Protein AF-W5YLV1-F1 (afdb_monomer)

Radius of gyration: 25.64 Å; Cα contacts (8 Å, |Δi|>4): 251; chains: 1; bounding box: 61×36×65 Å

Secondary structure (DSSP, 8-state):
-HHHHHHHHHHHHSBPTT-SSBTTSS-S-BGGGTB---HHHHHHHHHHHHHHHHHHHHHHHHHHHH---PPPPPPPSS-TTTTSPPPHHHHTTHHHHHHHHHHHHHHHHHHHHHHHHHHHTT-BTTB-GGGTS-HHHHHHHHHHHHHHHHHHHHHHHHHHHHHHHTTS-PPTTHHHHHHHHHHHHHHHHHHHHHHHHHHHTT-S-HHHHHHHSB-SSTT--B-HHHHHHHHHHHHHHHHHHHHHHHHHHTSSS-HHHHHHHH--

Sequence (264 aa):
MTEFFFWTAWAAATERPDSDVTYTNNWPHEPLIDNKPSAENVVWSLISVVLLIAGVGGLIWAWAFLRKEDEEPEAPLKDPLGAVGLTPSQKALGKYLLLVVGLFTVQVMLGGATAHYTVEGQSFYGINTSEWFPYSLLRTWHIQAAMFWIATGFLAAGLFLAPIINGGKDPKFQKLGVDVLFWALVAVVAGSFIGNFLAIAQIMPANLSFMLGHQGYEYVDLGRLWQIGKFLGIVFWLVLMLRGIVPALRQPGDKNLLALLTAR

Solvent-accessible surface area (backbone atoms only — not comparable to full-atom values): 14551 Å² total; per-residue (Å²): 107,69,67,58,54,50,50,56,51,48,41,30,70,36,61,36,90,99,44,99,42,18,69,55,61,21,36,67,83,36,77,93,77,66,24,50,84,48,72,66,56,55,52,51,54,54,50,51,53,54,48,48,54,52,48,54,52,49,49,52,49,46,52,71,71,69,56,78,86,70,81,81,78,82,80,71,95,60,66,73,69,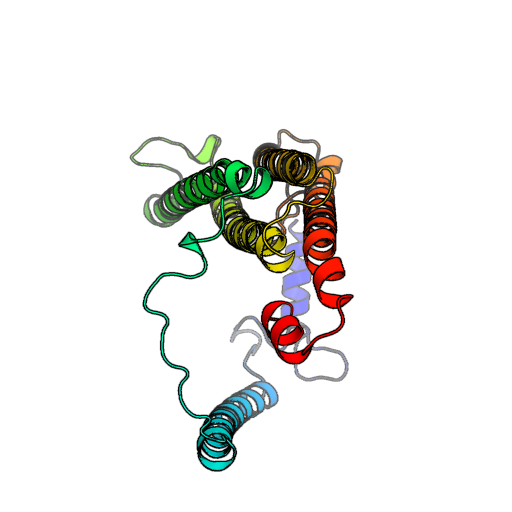79,72,52,71,82,41,73,44,48,63,61,41,58,62,52,54,51,50,26,54,50,33,46,52,52,20,52,52,29,45,54,55,38,54,42,33,77,74,60,51,58,35,59,96,85,39,75,49,35,86,85,55,31,64,69,55,32,45,50,50,20,56,50,28,49,56,50,22,55,51,49,48,55,52,48,53,50,57,51,45,20,28,53,59,34,76,55,41,74,50,89,65,42,41,59,50,58,52,52,49,50,54,52,50,51,49,35,53,53,46,26,52,53,16,33,49,35,34,74,71,64,73,45,59,75,88,47,18,50,42,50,6,40,54,84,41,87,100,54,37,45,4,52,54,37,49,51,52,50,50,53,46,52,55,50,49,50,51,56,38,46,61,18,40,50,65,47,71,69,52,92,71,79,56,66,64,57,48,58,69,69,74,107

Organism: NCBI:txid1420916

Structure (mmCIF, N/CA/C/O backbone):
data_AF-W5YLV1-F1
#
_entry.id   AF-W5YLV1-F1
#
loop_
_atom_site.group_PDB
_atom_site.id
_atom_site.type_symbol
_atom_site.label_atom_id
_atom_site.label_alt_id
_atom_site.label_comp_id
_atom_site.label_asym_id
_atom_site.label_entity_id
_atom_site.label_seq_id
_atom_site.pdbx_PDB_ins_code
_atom_site.Cartn_x
_atom_site.Cartn_y
_atom_site.Cartn_z
_atom_site.occupancy
_atom_site.B_iso_or_equiv
_atom_site.auth_seq_id
_atom_site.auth_comp_id
_atom_site.auth_asym_id
_atom_site.auth_atom_id
_atom_site.pdbx_PDB_model_num
ATOM 1 N N . MET A 1 1 ? 10.583 9.699 -23.420 1.00 90.88 1 MET A N 1
ATOM 2 C CA . MET A 1 1 ? 10.806 8.407 -22.722 1.00 90.88 1 MET A CA 1
ATOM 3 C C . MET A 1 1 ? 12.261 7.963 -22.820 1.00 90.88 1 MET A C 1
ATOM 5 O O . MET A 1 1 ? 12.877 7.778 -21.784 1.00 90.88 1 MET A O 1
ATOM 9 N N . THR A 1 2 ? 12.835 7.836 -24.020 1.00 97.12 2 THR A N 1
ATOM 10 C CA . THR A 1 2 ? 14.247 7.441 -24.214 1.00 97.12 2 THR A CA 1
ATOM 11 C C . THR A 1 2 ? 15.243 8.372 -23.515 1.00 97.12 2 THR A C 1
ATOM 13 O O . THR A 1 2 ? 16.172 7.891 -22.882 1.00 97.12 2 THR A O 1
ATOM 16 N N . GLU A 1 3 ? 15.006 9.685 -23.541 1.00 98.12 3 GLU A N 1
ATOM 17 C CA . GLU A 1 3 ? 15.818 10.678 -22.815 1.00 98.12 3 GLU A CA 1
ATOM 18 C C . GLU A 1 3 ? 15.821 10.452 -21.298 1.00 98.12 3 GLU A C 1
ATOM 20 O O . GLU A 1 3 ? 16.852 10.582 -20.646 1.00 98.12 3 GLU A O 1
ATOM 25 N N . PHE A 1 4 ? 14.676 10.060 -20.733 1.00 97.44 4 PHE A N 1
ATOM 26 C CA . PHE A 1 4 ? 14.571 9.750 -19.310 1.00 97.44 4 PHE A CA 1
ATOM 27 C C . PHE A 1 4 ? 15.362 8.484 -18.961 1.00 97.44 4 PHE A C 1
ATOM 29 O O . PHE A 1 4 ? 16.113 8.488 -17.991 1.00 97.44 4 PHE A O 1
ATOM 36 N N . PHE A 1 5 ? 15.268 7.429 -19.780 1.00 97.88 5 PHE A N 1
ATOM 37 C CA . PHE A 1 5 ? 16.082 6.224 -19.588 1.00 97.88 5 PHE A CA 1
ATOM 38 C C . PHE A 1 5 ? 17.578 6.513 -19.705 1.00 97.88 5 PHE A C 1
ATOM 40 O O . PHE A 1 5 ? 18.354 6.057 -18.864 1.00 97.88 5 PHE A O 1
ATOM 47 N N . PHE A 1 6 ? 17.977 7.325 -20.685 1.00 98.38 6 PHE A N 1
ATOM 48 C CA . PHE A 1 6 ? 19.354 7.789 -20.806 1.00 98.38 6 PHE A CA 1
ATOM 49 C C . PHE A 1 6 ? 19.815 8.510 -19.535 1.00 98.38 6 PHE A C 1
ATOM 51 O O . PHE A 1 6 ? 20.861 8.169 -18.992 1.00 98.38 6 PHE A O 1
ATOM 58 N N . TRP A 1 7 ? 19.016 9.442 -19.011 1.00 98.50 7 TRP A N 1
ATOM 59 C CA . TRP A 1 7 ? 19.341 10.150 -17.773 1.00 98.50 7 TRP A CA 1
ATOM 60 C C . TRP A 1 7 ? 19.489 9.201 -16.572 1.00 98.50 7 TRP A C 1
ATOM 62 O O . TRP A 1 7 ? 20.449 9.332 -15.812 1.00 98.50 7 TRP A O 1
ATOM 72 N N . THR A 1 8 ? 18.604 8.205 -16.422 1.00 98.25 8 THR A N 1
ATOM 73 C CA . THR A 1 8 ? 18.735 7.212 -15.338 1.00 98.25 8 THR A CA 1
ATOM 74 C C . THR A 1 8 ? 20.003 6.365 -15.468 1.00 98.25 8 THR A C 1
ATOM 76 O O . THR A 1 8 ? 20.659 6.098 -14.464 1.00 98.25 8 THR A O 1
ATOM 79 N N . ALA A 1 9 ? 20.382 5.983 -16.692 1.00 98.00 9 ALA A N 1
ATOM 80 C CA . ALA A 1 9 ? 21.601 5.221 -16.952 1.00 98.00 9 ALA A CA 1
ATOM 81 C C . ALA A 1 9 ? 22.862 6.072 -16.736 1.00 98.00 9 ALA A C 1
ATOM 83 O O . ALA A 1 9 ? 23.824 5.602 -16.137 1.00 98.00 9 ALA A O 1
ATOM 84 N N . TRP A 1 10 ? 22.835 7.341 -17.152 1.00 98.31 10 TRP A N 1
ATOM 85 C CA . TRP A 1 10 ? 23.902 8.305 -16.886 1.00 98.31 10 TRP A CA 1
ATOM 86 C C . TRP A 1 10 ? 24.141 8.469 -15.382 1.00 98.31 10 TRP A C 1
ATOM 88 O O . TRP A 1 10 ? 25.279 8.356 -14.929 1.00 98.31 10 TRP A O 1
ATOM 98 N N . ALA A 1 11 ? 23.076 8.662 -14.596 1.00 98.12 11 ALA A N 1
ATOM 99 C CA . ALA A 1 11 ? 23.187 8.784 -13.144 1.00 98.12 11 ALA A CA 1
ATOM 100 C C . ALA A 1 11 ? 23.755 7.501 -12.507 1.00 98.12 11 ALA A C 1
ATOM 102 O O . ALA A 1 11 ? 24.555 7.569 -11.577 1.00 98.12 11 ALA A O 1
ATOM 103 N N . ALA A 1 12 ? 23.385 6.332 -13.033 1.00 98.12 12 ALA A N 1
ATOM 104 C CA . ALA A 1 12 ? 23.858 5.041 -12.543 1.00 98.12 12 ALA A CA 1
ATOM 105 C C . ALA A 1 12 ? 25.343 4.745 -12.843 1.00 98.12 12 ALA A C 1
ATOM 107 O O . ALA A 1 12 ? 25.948 3.918 -12.157 1.00 98.12 12 ALA A O 1
ATOM 108 N N . ALA A 1 13 ? 25.922 5.416 -13.844 1.00 97.81 13 ALA A N 1
ATOM 109 C CA . ALA A 1 13 ? 27.272 5.158 -14.354 1.00 97.81 13 ALA A CA 1
ATOM 110 C C . ALA A 1 13 ? 28.267 6.316 -14.143 1.00 97.81 13 ALA A C 1
ATOM 112 O O . ALA A 1 13 ? 29.443 6.167 -14.456 1.00 97.81 13 ALA A O 1
ATOM 113 N N . THR A 1 14 ? 27.817 7.469 -13.641 1.00 97.94 14 THR A N 1
ATOM 114 C CA . THR A 1 14 ? 28.673 8.648 -13.428 1.00 97.94 14 THR A CA 1
ATOM 115 C C . THR A 1 14 ? 29.005 8.795 -11.950 1.00 97.94 14 THR A C 1
ATOM 117 O O . THR A 1 14 ? 28.096 8.846 -11.116 1.00 97.94 14 THR A O 1
ATOM 120 N N . GLU A 1 15 ? 30.297 8.877 -11.636 1.00 97.75 15 GLU A N 1
ATOM 121 C CA . GLU A 1 15 ? 30.819 9.200 -10.305 1.00 97.75 15 GLU A CA 1
ATOM 122 C C . GLU A 1 15 ? 30.283 10.543 -9.798 1.00 97.75 15 GLU A C 1
ATOM 124 O O . GLU A 1 15 ? 30.060 11.488 -10.564 1.00 97.75 15 GLU A O 1
ATOM 129 N N . ARG A 1 16 ? 30.044 10.633 -8.487 1.00 97.69 16 ARG A N 1
ATOM 130 C CA . ARG A 1 16 ? 29.692 11.913 -7.865 1.00 97.69 16 ARG A CA 1
ATOM 131 C C . ARG A 1 16 ? 30.927 12.823 -7.845 1.00 97.69 16 ARG A C 1
ATOM 133 O O . ARG A 1 16 ? 32.049 12.328 -7.774 1.00 97.69 16 ARG A O 1
ATOM 140 N N . PRO A 1 17 ? 30.742 14.153 -7.820 1.00 97.38 17 PRO A N 1
ATOM 141 C CA . PRO A 1 17 ? 31.841 15.063 -7.528 1.00 97.38 17 PRO A CA 1
ATOM 142 C C . PRO A 1 17 ? 32.531 14.661 -6.218 1.00 97.38 17 PRO A C 1
ATOM 144 O O . PRO A 1 17 ? 31.850 14.395 -5.226 1.00 97.38 17 PRO A O 1
ATOM 147 N N . ASP A 1 18 ? 33.862 14.606 -6.242 1.00 95.19 18 ASP A N 1
ATOM 148 C CA . ASP A 1 18 ? 34.718 14.292 -5.091 1.00 95.19 18 ASP A CA 1
ATOM 149 C C . ASP A 1 18 ? 34.475 12.903 -4.454 1.00 95.19 18 ASP A C 1
ATOM 151 O O . ASP A 1 18 ? 34.683 12.718 -3.252 1.00 95.19 18 ASP A O 1
ATOM 155 N N . SER A 1 19 ? 34.021 11.913 -5.232 1.00 94.00 19 SER A N 1
ATOM 156 C CA . SER A 1 19 ? 33.760 10.556 -4.739 1.00 94.00 19 SER A CA 1
ATOM 157 C C . SER A 1 19 ? 34.021 9.484 -5.795 1.00 94.00 19 SER A C 1
ATOM 159 O O . SER A 1 19 ? 33.638 9.649 -6.945 1.00 94.00 19 SER A O 1
ATOM 161 N N . ASP A 1 20 ? 34.544 8.335 -5.370 1.00 92.81 20 ASP A N 1
ATOM 162 C CA . ASP A 1 20 ? 34.805 7.175 -6.239 1.00 92.81 20 ASP A CA 1
ATOM 163 C C . ASP A 1 20 ? 33.576 6.243 -6.388 1.00 92.81 20 ASP A C 1
ATOM 165 O O . ASP A 1 20 ? 33.706 5.050 -6.673 1.00 92.81 20 ASP A O 1
ATOM 169 N N . VAL A 1 21 ? 32.362 6.742 -6.109 1.00 96.44 21 VAL A N 1
ATOM 170 C CA . VAL A 1 21 ? 31.106 5.999 -6.314 1.00 96.44 21 VAL A CA 1
ATOM 171 C C . VAL A 1 21 ? 30.110 6.791 -7.150 1.00 96.44 21 VAL A C 1
ATOM 173 O O . VAL A 1 21 ? 30.024 8.021 -7.061 1.00 96.44 21 VAL A O 1
ATOM 176 N N . THR A 1 22 ? 29.299 6.082 -7.936 1.00 97.81 22 THR A N 1
ATOM 177 C CA . THR A 1 22 ? 28.274 6.701 -8.788 1.00 97.81 22 THR A CA 1
ATOM 178 C C . THR A 1 22 ? 27.128 7.317 -7.987 1.00 97.81 22 THR A C 1
ATOM 180 O O . THR A 1 22 ? 26.965 7.067 -6.783 1.00 97.81 22 THR A O 1
ATOM 183 N N . TYR A 1 23 ? 26.271 8.118 -8.636 1.00 97.81 23 TYR A N 1
ATOM 184 C CA . TYR A 1 23 ? 25.115 8.727 -7.962 1.00 97.81 23 TYR A CA 1
ATOM 185 C C . TYR A 1 23 ? 24.212 7.696 -7.273 1.00 97.81 23 TYR A C 1
ATOM 187 O O . TYR A 1 23 ? 23.623 8.001 -6.233 1.00 97.81 23 TYR A O 1
ATOM 195 N N . THR A 1 24 ? 24.173 6.465 -7.777 1.00 97.44 24 THR A N 1
ATOM 196 C CA . THR A 1 24 ? 23.382 5.346 -7.249 1.00 97.44 24 THR A CA 1
ATOM 197 C C . THR A 1 24 ? 24.186 4.383 -6.365 1.00 97.44 24 THR A C 1
ATOM 199 O O . THR A 1 24 ? 23.684 3.311 -6.035 1.00 97.44 24 THR A O 1
ATOM 202 N N . ASN A 1 25 ? 25.398 4.754 -5.933 1.00 97.12 25 ASN A N 1
ATOM 203 C CA . ASN A 1 25 ? 26.324 3.896 -5.179 1.00 97.12 25 ASN A CA 1
ATOM 204 C C . ASN A 1 25 ? 26.708 2.615 -5.949 1.00 97.12 25 ASN A C 1
ATOM 206 O O . ASN A 1 25 ? 26.606 1.510 -5.414 1.00 97.12 25 ASN A O 1
ATOM 210 N N . ASN A 1 26 ? 27.137 2.775 -7.204 1.00 97.19 26 ASN A N 1
ATOM 211 C CA . ASN A 1 26 ? 27.609 1.710 -8.103 1.00 97.19 26 ASN A CA 1
ATOM 212 C C . ASN A 1 26 ? 26.545 0.658 -8.458 1.00 97.19 26 ASN A C 1
ATOM 214 O O . ASN A 1 26 ? 26.861 -0.491 -8.765 1.00 97.19 26 ASN A O 1
ATOM 218 N N . TRP A 1 27 ? 25.267 1.040 -8.413 1.00 97.31 27 TRP A N 1
ATOM 219 C CA . TRP A 1 27 ? 24.164 0.223 -8.915 1.00 97.31 27 TRP A CA 1
ATOM 220 C C . TRP A 1 27 ? 23.766 0.670 -10.331 1.00 97.31 27 TRP A C 1
ATOM 222 O O . TRP A 1 27 ? 23.643 1.878 -10.545 1.00 97.31 27 TRP A O 1
ATOM 232 N N . PRO A 1 28 ? 23.459 -0.239 -11.277 1.00 97.62 28 PRO A N 1
ATOM 233 C CA . PRO A 1 28 ? 23.399 -1.699 -11.152 1.00 97.62 28 PRO A CA 1
ATOM 234 C C . PRO A 1 28 ? 24.775 -2.356 -11.289 1.00 97.62 28 PRO A C 1
ATOM 236 O O . PRO A 1 28 ? 25.707 -1.729 -11.778 1.00 97.62 28 PRO A O 1
ATOM 239 N N . HIS A 1 29 ? 24.879 -3.631 -10.896 1.00 97.44 29 HIS A N 1
ATOM 240 C CA . HIS A 1 29 ? 26.090 -4.431 -11.100 1.00 97.44 29 HIS A CA 1
ATOM 241 C C . HIS A 1 29 ? 26.417 -4.536 -12.594 1.00 97.44 29 HIS A C 1
ATOM 243 O O . HIS A 1 29 ? 25.681 -5.182 -13.343 1.00 97.44 29 HIS A O 1
ATOM 249 N N . GLU A 1 30 ? 27.530 -3.929 -13.000 1.00 97.62 30 GLU A N 1
ATOM 250 C CA . GLU A 1 30 ? 27.980 -3.885 -14.391 1.00 97.62 30 GLU A CA 1
ATOM 251 C C . GLU A 1 30 ? 29.519 -3.898 -14.452 1.00 97.62 30 GLU A C 1
ATOM 253 O 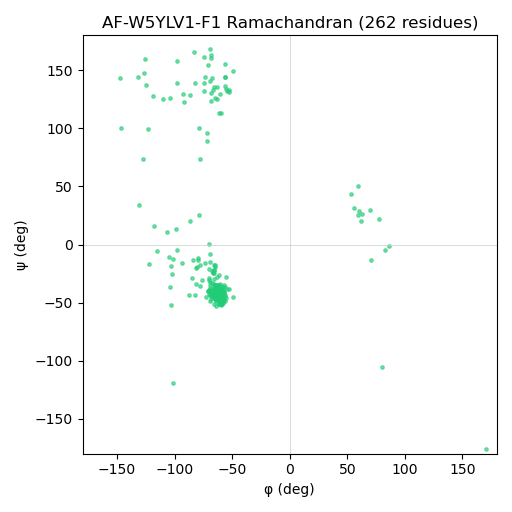O . GLU A 1 30 ? 30.159 -2.861 -14.243 1.00 97.62 30 GLU A O 1
ATOM 258 N N . PRO A 1 31 ? 30.137 -5.061 -14.731 1.00 96.94 31 PRO A N 1
ATOM 259 C CA . PRO A 1 31 ? 31.591 -5.196 -14.780 1.00 96.94 31 PRO A CA 1
ATOM 260 C C . PRO A 1 31 ? 32.279 -4.329 -15.841 1.00 96.94 31 PRO A C 1
ATOM 262 O O . PRO A 1 31 ? 33.445 -3.985 -15.660 1.00 96.94 31 PRO A O 1
ATOM 265 N N . LEU A 1 32 ? 31.596 -3.962 -16.934 1.00 97.94 32 LEU A N 1
ATOM 266 C CA . LEU A 1 32 ? 32.203 -3.176 -18.021 1.00 97.94 32 LEU A CA 1
ATOM 267 C C . LEU A 1 32 ? 32.599 -1.751 -17.607 1.00 97.94 32 LEU A C 1
ATOM 269 O O . LEU A 1 32 ? 33.483 -1.165 -18.229 1.00 97.94 32 LEU A O 1
ATOM 273 N N . ILE A 1 33 ? 31.956 -1.211 -16.572 1.00 97.00 33 ILE A N 1
ATOM 274 C CA . ILE A 1 33 ? 32.241 0.118 -16.008 1.00 97.00 33 ILE A CA 1
ATOM 275 C C . ILE A 1 33 ? 32.705 0.036 -14.547 1.00 97.00 33 ILE A C 1
ATOM 277 O O . ILE A 1 33 ? 32.672 1.032 -13.838 1.00 97.00 33 ILE A O 1
ATOM 281 N N . ASP A 1 34 ? 33.105 -1.157 -14.092 1.00 95.69 34 ASP A N 1
ATOM 282 C CA . ASP A 1 34 ? 33.527 -1.434 -12.712 1.00 95.69 34 ASP A CA 1
ATOM 283 C C . ASP A 1 34 ? 32.480 -1.051 -11.642 1.00 95.69 34 ASP A C 1
ATOM 285 O O . ASP A 1 34 ? 32.813 -0.740 -10.496 1.00 95.69 34 ASP A O 1
ATOM 289 N N . ASN A 1 35 ? 31.186 -1.138 -11.985 1.00 97.69 35 ASN A N 1
ATOM 290 C CA . ASN A 1 35 ? 30.098 -0.982 -11.022 1.00 97.69 35 ASN A CA 1
ATOM 291 C C . ASN A 1 35 ? 30.045 -2.209 -10.099 1.00 97.69 35 ASN A C 1
ATOM 293 O O . ASN A 1 35 ? 29.359 -3.205 -10.358 1.00 97.69 35 ASN A O 1
ATOM 297 N N . LYS A 1 36 ? 30.792 -2.119 -9.000 1.00 96.44 36 LYS A N 1
ATOM 298 C CA . LYS A 1 36 ? 30.874 -3.113 -7.927 1.00 96.44 36 LYS A CA 1
ATOM 299 C C . LYS A 1 36 ? 30.576 -2.481 -6.563 1.00 96.44 36 LYS A C 1
ATOM 301 O O . LYS A 1 36 ? 30.718 -1.264 -6.413 1.00 96.44 36 LYS A O 1
ATOM 306 N N . PRO A 1 37 ? 30.193 -3.284 -5.551 1.00 96.25 37 PRO A N 1
ATOM 307 C CA . PRO A 1 37 ? 29.960 -2.779 -4.202 1.00 96.25 37 PRO A CA 1
ATOM 308 C C . PRO A 1 37 ? 31.172 -2.012 -3.660 1.00 96.25 37 PRO A C 1
ATOM 310 O O . PRO A 1 37 ? 32.302 -2.499 -3.726 1.00 96.25 37 PRO A O 1
ATOM 313 N N . SER A 1 38 ? 30.931 -0.825 -3.103 1.00 94.81 38 SER A N 1
ATOM 314 C CA . SER A 1 38 ? 31.972 -0.039 -2.439 1.00 94.81 38 SER A CA 1
ATOM 315 C C . SER A 1 38 ? 32.433 -0.706 -1.137 1.00 94.81 38 SER A C 1
ATOM 317 O O . SER A 1 38 ? 31.720 -1.521 -0.545 1.00 94.81 38 SER A O 1
ATOM 319 N N . ALA A 1 39 ? 33.616 -0.327 -0.644 1.00 93.62 39 ALA A N 1
ATOM 320 C CA . ALA A 1 39 ? 34.125 -0.826 0.635 1.00 93.62 39 ALA A CA 1
ATOM 321 C C . ALA A 1 39 ? 33.158 -0.525 1.797 1.00 93.62 39 ALA A C 1
ATOM 323 O O . ALA A 1 39 ? 32.893 -1.396 2.626 1.00 93.62 39 ALA A O 1
ATOM 324 N N . GLU A 1 40 ? 32.570 0.675 1.819 1.00 92.94 40 GLU A N 1
ATOM 325 C CA . GLU A 1 40 ? 31.585 1.066 2.833 1.00 92.94 40 GLU A CA 1
ATOM 326 C C . GLU A 1 40 ? 30.325 0.194 2.797 1.00 92.94 40 GLU A C 1
ATOM 328 O O . GLU A 1 40 ? 29.805 -0.161 3.854 1.00 92.94 40 GLU A O 1
ATOM 333 N N . ASN A 1 41 ? 29.858 -0.202 1.606 1.00 95.25 41 ASN A N 1
ATOM 334 C CA . ASN A 1 41 ? 28.706 -1.093 1.460 1.00 95.25 41 ASN A CA 1
ATOM 335 C C . ASN A 1 41 ? 28.954 -2.433 2.179 1.00 95.25 41 ASN A C 1
ATOM 337 O O . ASN A 1 41 ? 28.135 -2.873 2.989 1.00 95.25 41 ASN A O 1
ATOM 341 N N . VAL A 1 42 ? 30.130 -3.032 1.963 1.00 96.19 42 VAL A N 1
ATOM 342 C CA . VAL A 1 42 ? 30.519 -4.303 2.596 1.00 96.19 42 VAL A CA 1
ATOM 343 C C . VAL A 1 42 ? 30.655 -4.156 4.114 1.00 96.19 42 VAL A C 1
ATOM 345 O O . VAL A 1 42 ? 30.142 -4.990 4.865 1.00 96.19 42 VAL A O 1
ATOM 348 N N . VAL A 1 43 ? 31.302 -3.085 4.583 1.00 97.81 43 VAL A N 1
ATOM 349 C CA . VAL A 1 43 ? 31.486 -2.824 6.020 1.00 97.81 43 VAL A CA 1
ATOM 350 C C . VAL A 1 43 ? 30.139 -2.654 6.727 1.00 97.81 43 VAL A C 1
ATOM 352 O O . VAL A 1 43 ? 29.898 -3.315 7.739 1.00 97.81 43 VAL A O 1
ATOM 355 N N . TRP A 1 44 ? 29.229 -1.838 6.186 1.00 97.81 44 TRP A N 1
ATOM 356 C CA . TRP A 1 44 ? 27.901 -1.642 6.777 1.00 97.81 44 TRP A CA 1
ATOM 357 C C . TRP A 1 44 ? 27.041 -2.902 6.733 1.00 97.81 44 TRP A C 1
ATOM 359 O O . TRP A 1 44 ? 26.306 -3.164 7.688 1.00 97.81 44 TRP A O 1
ATOM 369 N N . SER A 1 45 ? 27.178 -3.727 5.692 1.00 97.75 45 SER A N 1
ATOM 370 C CA . SER A 1 45 ? 26.526 -5.036 5.649 1.00 97.75 45 SER A CA 1
ATOM 371 C C . SER A 1 45 ? 26.979 -5.920 6.816 1.00 97.75 45 SER A C 1
ATOM 373 O O . SER A 1 45 ? 26.133 -6.470 7.521 1.00 97.75 45 SER A O 1
ATOM 375 N N . LEU A 1 46 ? 28.286 -6.023 7.084 1.00 98.06 46 LEU A N 1
ATOM 376 C CA . LEU A 1 46 ? 28.809 -6.815 8.207 1.00 98.06 46 LEU A CA 1
ATOM 377 C C . LEU A 1 46 ? 28.388 -6.246 9.567 1.00 98.06 46 LEU A C 1
ATOM 379 O O . LEU A 1 46 ? 27.933 -6.994 10.436 1.00 98.06 46 LEU A O 1
ATOM 383 N N . ILE A 1 47 ? 28.482 -4.924 9.740 1.00 98.38 47 ILE A N 1
ATOM 384 C CA . ILE A 1 47 ? 28.050 -4.244 10.969 1.00 98.38 47 ILE A CA 1
ATOM 385 C C . ILE A 1 47 ? 26.562 -4.502 11.228 1.00 98.38 47 ILE A C 1
ATOM 387 O O . ILE A 1 47 ? 26.193 -4.799 12.363 1.00 98.38 47 ILE A O 1
ATOM 391 N N . SER A 1 48 ? 25.709 -4.454 10.198 1.00 98.44 48 SER A N 1
ATOM 392 C CA . SER A 1 48 ? 24.270 -4.698 10.354 1.00 98.44 48 SER A CA 1
ATOM 393 C C . SER A 1 48 ? 23.963 -6.090 10.923 1.00 98.44 48 SER A C 1
ATOM 395 O O . SER A 1 48 ? 23.099 -6.217 11.790 1.00 98.44 48 SER A O 1
ATOM 397 N N . VAL A 1 49 ? 24.720 -7.119 10.520 1.00 98.44 49 VAL A N 1
ATOM 398 C CA . VAL A 1 49 ? 24.569 -8.492 11.031 1.00 98.44 49 VAL A CA 1
ATOM 399 C C . VAL A 1 49 ? 25.005 -8.584 12.492 1.00 98.44 49 VAL A C 1
ATOM 401 O O . VAL A 1 49 ? 24.305 -9.182 13.309 1.00 98.44 49 VAL A O 1
ATOM 404 N N . VAL A 1 50 ? 26.131 -7.958 12.846 1.00 98.50 50 VAL A N 1
ATOM 405 C CA . VAL A 1 50 ? 26.612 -7.921 14.235 1.00 98.50 50 VAL A CA 1
ATOM 406 C C . VAL A 1 50 ? 25.602 -7.210 15.136 1.00 98.50 50 VAL A C 1
ATOM 408 O O . VAL A 1 50 ? 25.249 -7.737 16.192 1.00 98.50 50 VAL A O 1
ATOM 411 N N . LEU A 1 51 ? 25.092 -6.051 14.707 1.00 98.50 51 LEU A N 1
ATOM 412 C CA . LEU A 1 51 ? 24.081 -5.295 15.447 1.00 98.50 51 LEU A CA 1
ATOM 413 C C . LEU A 1 51 ? 22.762 -6.060 15.572 1.00 98.50 51 LEU A C 1
ATOM 415 O O . LEU A 1 51 ? 22.142 -6.002 16.630 1.00 98.50 51 LEU A O 1
ATOM 419 N N . LEU A 1 52 ? 22.347 -6.806 14.544 1.00 98.50 52 LEU A N 1
ATOM 420 C CA . LEU A 1 52 ? 21.166 -7.666 14.612 1.00 98.50 52 LEU A CA 1
ATOM 421 C C . LEU A 1 52 ? 21.328 -8.741 15.693 1.00 98.50 52 LEU A C 1
ATOM 423 O O . LEU A 1 52 ? 20.459 -8.881 16.551 1.00 98.50 52 LEU A O 1
ATOM 427 N N . ILE A 1 53 ? 22.444 -9.475 15.682 1.00 98.50 53 ILE A N 1
ATOM 428 C CA . ILE A 1 53 ? 22.707 -10.545 16.656 1.00 98.50 53 ILE A CA 1
ATOM 429 C C . ILE A 1 53 ? 22.803 -9.967 18.072 1.00 98.50 53 ILE A C 1
ATOM 431 O O . ILE A 1 53 ? 22.165 -10.480 18.994 1.00 98.50 53 ILE A O 1
ATOM 435 N N . ALA A 1 54 ? 23.554 -8.876 18.244 1.00 98.38 54 ALA A N 1
ATOM 436 C CA . ALA A 1 54 ? 23.690 -8.199 19.529 1.00 98.38 54 ALA A CA 1
ATOM 437 C C . ALA A 1 54 ? 22.349 -7.634 20.024 1.00 98.38 54 ALA A C 1
ATOM 439 O O . ALA A 1 54 ? 22.034 -7.752 21.205 1.00 98.38 54 ALA A O 1
ATOM 440 N N . GLY A 1 55 ? 21.538 -7.068 19.128 1.00 98.31 55 GLY A N 1
ATOM 441 C CA . GLY A 1 55 ? 20.217 -6.529 19.437 1.00 98.31 55 GLY A CA 1
ATOM 442 C C . GLY A 1 55 ? 19.225 -7.610 19.858 1.00 98.31 55 GLY A C 1
ATOM 443 O O . GLY A 1 55 ? 18.564 -7.460 20.883 1.00 98.31 55 GLY A O 1
ATOM 444 N N . VAL A 1 56 ? 19.158 -8.728 19.126 1.00 98.38 56 VAL A N 1
ATOM 445 C CA . VAL A 1 56 ? 18.302 -9.873 19.484 1.00 98.38 56 VAL A CA 1
ATOM 446 C C . VAL A 1 56 ? 18.748 -10.484 20.812 1.00 98.38 56 VAL A C 1
ATOM 448 O O . VAL A 1 56 ? 17.921 -10.674 21.703 1.00 98.38 56 VAL A O 1
ATOM 451 N N . GLY A 1 57 ? 20.047 -10.743 20.984 1.00 98.25 57 GLY A N 1
ATOM 452 C CA . GLY A 1 57 ? 20.586 -11.285 22.232 1.00 98.25 57 GLY A CA 1
ATOM 453 C C . GLY A 1 57 ? 20.364 -10.349 23.422 1.00 98.25 57 GLY A C 1
ATOM 454 O O . GLY A 1 57 ? 19.920 -10.791 24.480 1.00 98.25 57 GLY A O 1
ATOM 455 N N . GLY A 1 58 ? 20.600 -9.050 23.233 1.00 98.06 58 GLY A N 1
ATOM 456 C CA . GLY A 1 58 ? 20.363 -8.020 24.241 1.00 98.06 58 GLY A CA 1
ATOM 457 C C . GLY A 1 58 ? 18.889 -7.895 24.619 1.00 98.06 58 GLY A C 1
ATOM 458 O O . GLY A 1 58 ? 18.579 -7.783 25.802 1.00 98.06 58 GLY A O 1
ATOM 459 N N . LEU A 1 59 ? 17.975 -7.984 23.648 1.00 97.75 59 LEU A N 1
ATOM 460 C CA . LEU A 1 59 ? 16.536 -7.980 23.907 1.00 97.75 59 LEU A CA 1
ATOM 461 C C . LEU A 1 59 ? 16.097 -9.223 24.689 1.00 97.75 59 LEU A C 1
ATOM 463 O O . LEU A 1 59 ? 15.340 -9.084 25.644 1.00 97.75 59 LEU A O 1
ATOM 467 N N . ILE A 1 60 ? 16.584 -10.415 24.326 1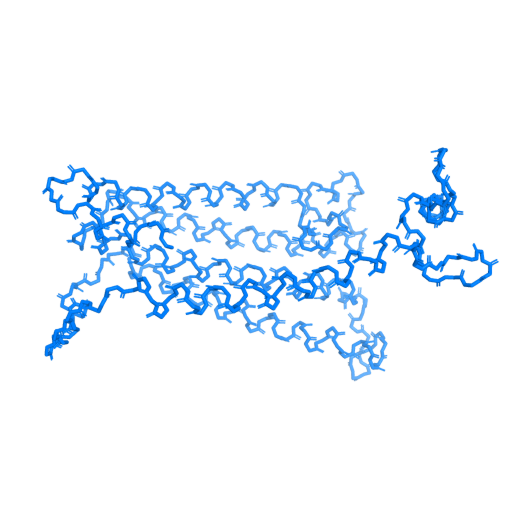.00 97.44 60 ILE A N 1
ATOM 468 C CA . ILE A 1 60 ? 16.284 -11.662 25.051 1.00 97.44 60 ILE A CA 1
ATOM 469 C C . ILE A 1 60 ? 16.813 -11.585 26.483 1.00 97.44 60 ILE A C 1
ATOM 471 O O . ILE A 1 60 ? 16.088 -11.910 27.421 1.00 97.44 60 ILE A O 1
ATOM 475 N N . TRP A 1 61 ? 18.052 -11.121 26.663 1.00 97.94 61 TRP A N 1
ATOM 476 C CA . TRP A 1 61 ? 18.645 -10.938 27.985 1.00 97.94 61 TRP A CA 1
ATOM 477 C C . TRP A 1 61 ? 17.832 -9.935 28.809 1.00 97.94 61 TRP A C 1
ATOM 479 O O . TRP A 1 61 ? 17.410 -10.239 29.922 1.00 97.94 61 TRP A O 1
ATOM 489 N N . ALA A 1 62 ? 17.523 -8.767 28.243 1.00 96.88 62 ALA A N 1
ATOM 490 C CA . ALA A 1 62 ? 16.741 -7.752 28.934 1.00 96.88 62 ALA A CA 1
ATOM 491 C C . ALA A 1 62 ? 15.341 -8.261 29.300 1.00 96.88 62 ALA A C 1
ATOM 493 O O . ALA A 1 62 ? 14.883 -8.058 30.420 1.00 96.88 62 ALA A O 1
ATOM 494 N N . TRP A 1 63 ? 14.677 -8.969 28.390 1.00 93.88 63 TRP A N 1
ATOM 495 C CA . TRP A 1 63 ? 13.378 -9.574 28.653 1.00 93.88 63 TRP A CA 1
ATOM 496 C C . TRP A 1 63 ? 13.449 -10.629 29.765 1.00 93.88 63 TRP A C 1
ATOM 498 O O . TRP A 1 63 ? 12.600 -10.625 30.648 1.00 93.88 63 TRP A O 1
ATOM 508 N N . ALA A 1 64 ? 14.474 -11.484 29.775 1.00 94.19 64 ALA A N 1
ATOM 509 C CA . ALA A 1 64 ? 14.621 -12.539 30.776 1.00 94.19 64 ALA A CA 1
ATOM 510 C C . ALA A 1 64 ? 14.945 -12.003 32.182 1.00 94.19 64 ALA A C 1
ATOM 512 O O . ALA A 1 64 ? 14.490 -12.576 33.168 1.00 94.19 64 ALA A O 1
ATOM 513 N N . PHE A 1 65 ? 15.720 -10.917 32.284 1.00 94.69 65 PHE A N 1
ATOM 514 C CA . PHE A 1 65 ? 16.206 -10.405 33.572 1.00 94.69 65 PHE A CA 1
ATOM 515 C C . PHE A 1 65 ? 15.447 -9.180 34.102 1.00 94.69 65 PHE A C 1
ATOM 517 O O . PHE A 1 65 ? 15.444 -8.960 35.312 1.00 94.69 65 PHE A O 1
ATOM 524 N N . LEU A 1 66 ? 14.819 -8.368 33.240 1.00 94.19 66 LEU A N 1
ATOM 525 C CA . LEU A 1 66 ? 14.083 -7.165 33.659 1.00 94.19 66 LEU A CA 1
ATOM 526 C C . LEU A 1 66 ? 12.561 -7.359 33.697 1.00 94.19 66 LEU A C 1
ATOM 528 O O . LEU A 1 66 ? 11.865 -6.495 34.240 1.00 94.19 66 LEU A O 1
ATOM 532 N N . ARG A 1 67 ? 12.016 -8.449 33.138 1.00 88.06 67 ARG A N 1
ATOM 533 C CA . ARG A 1 67 ? 10.578 -8.727 33.239 1.00 88.06 67 ARG A CA 1
ATOM 534 C C . ARG A 1 67 ? 10.225 -9.065 34.684 1.00 88.06 67 ARG A C 1
ATOM 536 O O . ARG A 1 67 ? 10.838 -9.929 35.301 1.00 88.06 67 ARG A O 1
ATOM 543 N N . LYS A 1 68 ? 9.189 -8.410 35.198 1.00 84.94 68 LYS A N 1
ATOM 544 C CA . LYS A 1 68 ? 8.488 -8.858 36.399 1.00 84.94 68 LYS A CA 1
ATOM 545 C C . LYS A 1 68 ? 7.419 -9.848 35.964 1.00 84.94 68 LYS A C 1
ATOM 547 O O . LYS A 1 68 ? 6.675 -9.567 35.028 1.00 84.94 68 LYS A O 1
ATOM 552 N N . GLU A 1 69 ? 7.398 -11.013 36.590 1.00 79.31 69 GLU A N 1
ATOM 553 C CA . GLU A 1 69 ? 6.295 -11.951 36.419 1.00 79.31 69 GLU A CA 1
ATOM 554 C C . GLU A 1 69 ? 5.146 -11.461 37.291 1.00 79.31 69 GLU A C 1
ATOM 556 O O . GLU A 1 69 ? 5.176 -11.606 38.511 1.00 79.31 69 GLU A O 1
ATOM 561 N N . ASP A 1 70 ? 4.182 -10.794 36.663 1.00 78.06 70 ASP A N 1
ATOM 562 C CA . ASP A 1 70 ? 2.886 -10.560 37.284 1.00 78.06 70 ASP A CA 1
ATOM 563 C C . ASP A 1 70 ? 2.111 -11.888 37.279 1.00 78.06 70 ASP A C 1
ATOM 565 O O . ASP A 1 70 ? 2.237 -12.675 36.335 1.00 78.06 70 ASP A O 1
ATOM 569 N N . GLU A 1 71 ? 1.329 -12.152 38.329 1.00 81.50 71 GLU A N 1
ATOM 570 C CA . GLU A 1 71 ? 0.453 -13.326 38.367 1.00 81.50 71 GLU A CA 1
ATOM 571 C C . GLU A 1 71 ? -0.479 -13.323 37.151 1.00 81.50 71 GLU A C 1
ATOM 573 O O . GLU A 1 71 ? -1.078 -12.299 36.806 1.00 81.50 71 GLU A O 1
ATOM 578 N N . GLU A 1 72 ? -0.596 -14.475 36.486 1.00 79.56 72 GLU A N 1
ATOM 579 C CA . GLU A 1 72 ? -1.504 -14.601 35.354 1.00 79.56 72 GLU A CA 1
ATOM 580 C C . GLU A 1 72 ? -2.947 -14.395 35.835 1.00 79.56 72 GLU A C 1
ATOM 582 O O . GLU A 1 72 ? -3.394 -15.082 36.758 1.00 79.56 72 GLU A O 1
ATOM 587 N N . PRO A 1 73 ? -3.703 -13.460 35.234 1.00 81.88 73 PRO A N 1
ATOM 588 C CA . PRO A 1 73 ? -5.086 -13.251 35.620 1.00 81.88 73 PRO A CA 1
ATOM 589 C C . PRO A 1 73 ? -5.916 -14.489 35.265 1.00 81.88 73 PRO A C 1
ATOM 591 O O . PRO A 1 73 ? -5.815 -15.021 34.157 1.00 81.88 73 PRO A O 1
ATOM 594 N N . GLU A 1 74 ? -6.780 -14.922 36.185 1.00 87.56 74 GLU A N 1
ATOM 595 C CA . GLU A 1 74 ? -7.700 -16.027 35.919 1.00 87.56 74 GLU A CA 1
ATOM 596 C C . GL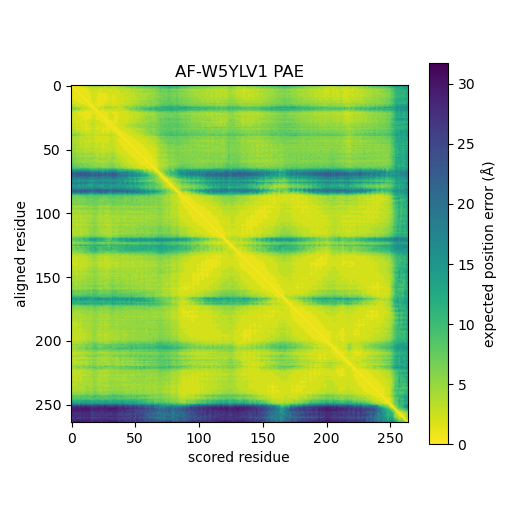U A 1 74 ? -8.637 -15.684 34.752 1.00 87.56 74 GLU A C 1
ATOM 598 O O . GLU A 1 74 ? -9.286 -14.633 34.719 1.00 87.56 74 GLU A O 1
ATOM 603 N N . ALA A 1 75 ? -8.723 -16.594 33.780 1.00 86.44 75 ALA A N 1
ATOM 604 C CA . ALA A 1 75 ? -9.610 -16.423 32.642 1.00 86.44 75 ALA A CA 1
ATOM 605 C C . ALA A 1 75 ? -11.084 -16.467 33.096 1.00 86.44 75 ALA A C 1
ATOM 607 O O . ALA A 1 75 ? -11.484 -17.377 33.829 1.00 86.44 75 ALA A O 1
ATOM 608 N N . PRO A 1 76 ? -11.934 -15.529 32.644 1.00 86.88 76 PRO A N 1
ATOM 609 C CA . PRO A 1 76 ? -13.341 -15.529 33.014 1.00 86.88 76 PRO A CA 1
ATOM 610 C C . PRO A 1 76 ? -14.077 -16.740 32.417 1.00 86.88 76 PRO A C 1
ATOM 612 O O . PRO A 1 76 ? -13.859 -17.122 31.270 1.00 86.88 76 PRO A O 1
ATOM 615 N N . LEU A 1 77 ? -15.031 -17.299 33.171 1.00 86.06 77 LEU A N 1
ATOM 616 C CA . LEU A 1 77 ? -15.842 -18.461 32.759 1.00 86.06 77 LEU A CA 1
ATOM 617 C C . LEU A 1 77 ? -16.766 -18.197 31.554 1.00 86.06 77 LEU A C 1
ATOM 619 O O . LEU A 1 77 ? -17.295 -19.134 30.958 1.00 86.06 77 LEU A O 1
ATOM 623 N N . LYS A 1 78 ? -17.024 -16.927 31.227 1.00 83.88 78 LYS A N 1
ATOM 624 C CA . LYS A 1 78 ? -17.858 -16.500 30.096 1.00 83.88 78 LYS A CA 1
ATOM 625 C C . LYS A 1 78 ? -17.124 -15.429 29.310 1.00 83.88 78 LYS A C 1
ATOM 627 O O . LYS A 1 78 ? -16.480 -14.577 29.915 1.00 83.88 78 LYS A O 1
ATOM 632 N N . ASP A 1 79 ? -17.291 -15.445 27.990 1.00 85.56 79 ASP A N 1
ATOM 633 C CA . ASP A 1 79 ? -16.722 -14.424 27.113 1.00 85.56 79 ASP A CA 1
ATOM 634 C C . ASP A 1 79 ? -17.295 -13.034 27.465 1.00 85.56 79 ASP A C 1
ATOM 636 O O . ASP A 1 79 ? -18.496 -12.796 27.272 1.00 85.56 79 ASP A O 1
ATOM 640 N N . PRO A 1 80 ? -16.467 -12.109 27.983 1.00 83.00 80 PRO A N 1
ATOM 641 C CA . PRO A 1 80 ? -16.921 -10.780 28.372 1.00 83.00 80 PRO A CA 1
ATOM 642 C C . PRO A 1 80 ? -17.369 -9.939 27.169 1.00 83.00 80 PRO A C 1
ATOM 644 O O . PRO A 1 80 ? -18.196 -9.042 27.338 1.00 83.00 80 PRO A O 1
ATOM 647 N N . LEU A 1 81 ? -16.879 -10.228 25.957 1.00 81.19 81 LEU A N 1
ATOM 648 C CA . LEU A 1 81 ? -17.287 -9.515 24.743 1.00 81.19 81 LEU A CA 1
ATOM 649 C C . LEU A 1 81 ? -18.656 -9.990 24.246 1.00 81.19 81 LEU A C 1
ATOM 651 O O . LEU A 1 81 ? -19.462 -9.172 23.804 1.00 81.19 81 LEU A O 1
ATOM 655 N N . GLY A 1 82 ? -18.959 -11.282 24.394 1.00 76.25 82 GLY A N 1
ATOM 656 C CA . GLY A 1 82 ? -20.266 -11.856 24.065 1.00 76.25 82 GLY A CA 1
ATOM 657 C C . GLY A 1 82 ? -21.420 -11.349 24.941 1.00 76.25 82 GLY A C 1
ATOM 658 O O . GLY A 1 82 ? -22.582 -11.443 24.544 1.00 76.25 82 GLY A O 1
ATOM 659 N N . ALA A 1 83 ? -21.122 -10.780 26.114 1.00 75.25 83 ALA A N 1
ATOM 660 C CA . ALA A 1 83 ? -22.121 -10.188 27.005 1.00 75.25 83 ALA A CA 1
ATOM 661 C C . ALA A 1 83 ? -22.594 -8.789 26.555 1.00 75.25 83 ALA A C 1
ATOM 663 O O . ALA A 1 83 ? -23.642 -8.320 27.006 1.00 75.25 83 ALA A O 1
ATOM 664 N N . VAL A 1 84 ? -21.846 -8.116 25.672 1.00 78.19 84 VAL A N 1
ATOM 665 C CA . VAL A 1 84 ? -22.174 -6.770 25.186 1.00 78.19 84 VAL A CA 1
ATOM 666 C C . VAL A 1 84 ? -23.007 -6.873 23.909 1.00 78.19 84 VAL A C 1
ATOM 668 O O . VAL A 1 84 ? -22.590 -7.452 22.909 1.00 78.19 84 VAL A O 1
ATOM 671 N N . GLY A 1 85 ? -24.205 -6.287 23.922 1.00 83.69 85 GLY A N 1
ATOM 672 C CA . GLY A 1 85 ? -25.060 -6.247 22.737 1.00 83.69 85 GLY A CA 1
ATOM 673 C C . GLY A 1 85 ? -24.415 -5.464 21.589 1.00 83.69 85 GLY A C 1
ATOM 674 O O . GLY A 1 85 ? -23.904 -4.365 21.792 1.00 83.69 85 GLY A O 1
ATOM 675 N N . LEU A 1 86 ? -24.485 -6.003 20.368 1.00 90.81 86 LEU A N 1
ATOM 676 C CA . LEU A 1 86 ? -23.929 -5.345 19.182 1.00 90.81 86 LEU A CA 1
ATOM 677 C C . LEU A 1 86 ? -24.651 -4.031 18.867 1.00 90.81 86 LEU A C 1
ATOM 679 O O . LEU A 1 86 ? -25.873 -4.012 18.650 1.00 90.81 86 LEU A O 1
ATOM 683 N N . THR A 1 87 ? -23.881 -2.951 18.749 1.00 93.69 87 THR A N 1
ATOM 684 C CA . THR A 1 87 ? -24.412 -1.633 18.396 1.00 93.69 87 THR A CA 1
ATOM 685 C C . THR A 1 87 ? -24.785 -1.545 16.908 1.00 93.69 87 THR A C 1
ATOM 687 O O . THR A 1 87 ? -24.326 -2.347 16.082 1.00 93.69 87 THR A O 1
ATOM 690 N N . PRO A 1 88 ? -25.626 -0.572 16.508 1.00 94.62 88 PRO A N 1
ATOM 691 C CA . PRO A 1 88 ? -25.941 -0.348 15.099 1.00 94.62 88 PRO A CA 1
ATOM 692 C C . PRO A 1 88 ? -24.711 -0.101 14.214 1.00 94.62 88 PRO A C 1
ATOM 694 O O . PRO A 1 88 ? -24.703 -0.558 13.068 1.00 94.62 88 PRO A O 1
ATOM 697 N N . SER A 1 89 ? -23.681 0.597 14.711 1.00 94.06 89 SER A N 1
ATOM 698 C CA . SER A 1 89 ? -22.447 0.832 13.950 1.00 94.06 89 SER A CA 1
ATOM 699 C C . SER A 1 89 ? -21.632 -0.449 13.747 1.00 94.06 89 SER A C 1
ATOM 701 O O . SER A 1 89 ? -21.164 -0.684 12.635 1.00 94.06 89 SER A O 1
ATOM 703 N N . GLN A 1 90 ? -21.559 -1.330 14.753 1.00 94.81 90 GLN A N 1
ATOM 704 C CA . GLN A 1 90 ? -20.887 -2.630 14.639 1.00 94.81 90 GLN A CA 1
ATOM 705 C C . GLN A 1 90 ? -21.597 -3.555 13.648 1.00 94.81 90 GLN A C 1
ATOM 707 O O . GLN A 1 90 ? -20.951 -4.174 12.805 1.00 94.81 90 GLN A O 1
ATOM 712 N N . LYS A 1 91 ? -22.935 -3.603 13.676 1.00 94.94 91 LYS A N 1
ATOM 713 C CA . LYS A 1 91 ? -23.717 -4.374 12.691 1.00 94.94 91 LYS A CA 1
ATOM 714 C C . LYS A 1 91 ? -23.479 -3.881 11.261 1.00 94.94 91 LYS A C 1
ATOM 716 O O . LYS A 1 91 ? -23.446 -4.682 10.328 1.00 94.94 91 LYS A O 1
ATOM 721 N N . ALA A 1 92 ? -23.258 -2.577 11.083 1.00 95.88 92 ALA A N 1
ATOM 722 C CA . ALA A 1 92 ? -22.932 -1.993 9.785 1.00 95.88 92 ALA A CA 1
ATOM 723 C C . ALA A 1 92 ? -21.533 -2.378 9.269 1.00 95.88 92 ALA A C 1
ATOM 725 O O . ALA A 1 92 ? -21.248 -2.106 8.108 1.00 95.88 92 ALA A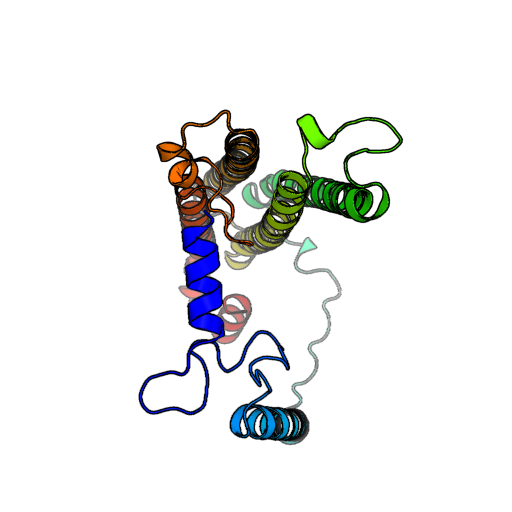 O 1
ATOM 726 N N . LEU A 1 93 ? -20.674 -3.033 10.060 1.00 96.50 93 LEU A N 1
ATOM 727 C CA . LEU A 1 93 ? -19.362 -3.514 9.605 1.00 96.50 93 LEU A CA 1
ATOM 728 C C . LEU A 1 93 ? -19.434 -4.821 8.806 1.00 96.50 93 LEU A C 1
ATOM 730 O O . LEU A 1 93 ? -18.471 -5.159 8.123 1.00 96.50 93 LEU A O 1
ATOM 734 N N . GLY A 1 94 ? -20.579 -5.514 8.786 1.00 96.00 94 GLY A N 1
ATOM 735 C CA . GLY A 1 94 ? -20.749 -6.720 7.962 1.00 96.00 94 GLY A CA 1
ATOM 736 C C . GLY A 1 94 ? -20.422 -6.487 6.479 1.00 96.00 94 GLY A C 1
ATOM 737 O O . GLY A 1 94 ? -19.762 -7.308 5.848 1.00 96.00 94 GLY A O 1
ATOM 738 N N . LYS A 1 95 ? -20.779 -5.315 5.935 1.00 96.88 95 LYS A N 1
ATOM 739 C CA . LYS A 1 95 ? -20.419 -4.928 4.557 1.00 96.88 95 LYS A CA 1
ATOM 740 C C . LYS A 1 95 ? -18.928 -4.633 4.366 1.00 96.88 95 LYS A C 1
ATOM 742 O O . LYS A 1 95 ? -18.424 -4.840 3.270 1.00 96.88 95 LYS A O 1
ATOM 747 N N . TYR A 1 96 ? -18.218 -4.176 5.404 1.00 97.56 96 TYR A N 1
ATOM 748 C CA . TYR A 1 96 ? -16.764 -3.991 5.338 1.00 97.56 96 TYR A CA 1
ATOM 749 C C . TYR A 1 96 ? -16.067 -5.341 5.225 1.00 97.56 96 TYR A C 1
ATOM 751 O O . TYR A 1 96 ? -15.199 -5.499 4.376 1.00 97.56 96 TYR A O 1
ATOM 759 N N . LEU A 1 97 ? -16.485 -6.326 6.026 1.00 96.25 97 LEU A N 1
ATOM 760 C CA . LEU A 1 97 ? -15.946 -7.684 5.944 1.00 96.25 97 LEU A CA 1
ATOM 761 C C . LEU A 1 97 ? -16.209 -8.309 4.571 1.00 96.25 97 LEU A C 1
ATOM 763 O O . LEU A 1 97 ? -15.295 -8.875 3.975 1.00 96.25 97 LEU A O 1
ATOM 767 N N . LEU A 1 98 ? -17.419 -8.138 4.028 1.00 97.00 98 LEU A N 1
ATOM 768 C CA . LEU A 1 98 ? -17.734 -8.592 2.673 1.00 97.00 98 LEU A CA 1
ATOM 769 C C . LEU A 1 98 ? -16.834 -7.923 1.622 1.00 97.00 98 LEU A C 1
ATOM 771 O O . LEU A 1 98 ? -16.320 -8.604 0.739 1.00 97.00 98 LEU A O 1
ATOM 775 N N . LEU A 1 99 ? -16.610 -6.609 1.731 1.00 96.62 99 LEU A N 1
ATOM 776 C CA . LEU A 1 99 ? -15.717 -5.873 0.835 1.00 96.62 99 LEU A CA 1
ATOM 777 C C . LEU A 1 99 ? -14.269 -6.370 0.941 1.00 96.62 99 LEU A C 1
ATOM 779 O O . LEU A 1 99 ? -13.618 -6.553 -0.083 1.00 96.62 99 LEU A O 1
ATOM 783 N N . VAL A 1 100 ? -13.777 -6.620 2.156 1.00 98.06 100 VAL A N 1
ATOM 784 C CA . VAL A 1 100 ? -12.429 -7.157 2.400 1.00 98.06 100 VAL A CA 1
ATOM 785 C C . VAL A 1 100 ? -12.262 -8.518 1.731 1.00 98.06 100 VAL A C 1
ATOM 787 O O . VAL A 1 100 ? -11.325 -8.698 0.959 1.00 98.06 100 VAL A O 1
ATOM 790 N N . VAL A 1 101 ? -13.186 -9.453 1.964 1.00 98.12 101 VAL A N 1
ATOM 791 C CA . VAL A 1 101 ? -13.132 -10.795 1.360 1.00 98.12 101 VAL A CA 1
ATOM 792 C C . VAL A 1 101 ? -13.284 -10.725 -0.162 1.00 98.12 101 VAL A C 1
ATOM 794 O O . VAL A 1 101 ? -12.578 -11.429 -0.886 1.00 98.12 101 VAL A O 1
ATOM 797 N N . GLY A 1 102 ? -14.154 -9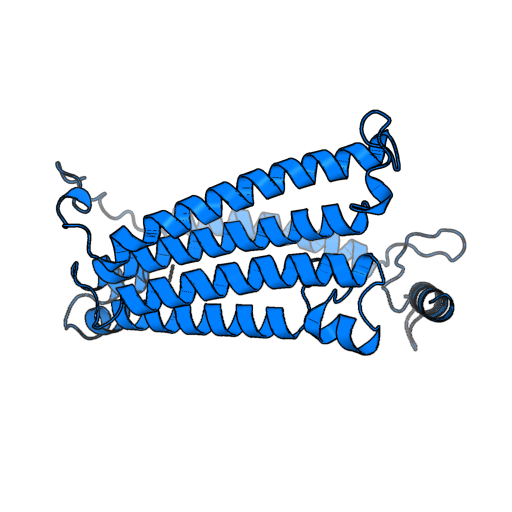.845 -0.665 1.00 97.69 102 GLY A N 1
ATOM 798 C CA . GLY A 1 102 ? -14.320 -9.610 -2.098 1.00 97.69 102 GLY A CA 1
ATOM 799 C C . GLY A 1 102 ? -13.032 -9.109 -2.754 1.00 97.69 102 GLY A C 1
ATOM 800 O O . GLY A 1 102 ? -12.578 -9.689 -3.739 1.00 97.69 102 GLY A O 1
ATOM 801 N N . LEU A 1 103 ? -12.398 -8.084 -2.177 1.00 97.81 103 LEU A N 1
ATOM 802 C CA . LEU A 1 103 ? -11.132 -7.543 -2.675 1.00 97.81 103 LEU A CA 1
ATOM 803 C C . LEU A 1 103 ? -9.977 -8.534 -2.542 1.00 97.81 103 LEU A C 1
ATOM 805 O O . LEU A 1 103 ? -9.163 -8.618 -3.456 1.00 97.81 103 LEU A O 1
ATOM 809 N N . PHE A 1 104 ? -9.917 -9.302 -1.454 1.00 98.50 104 PHE A N 1
ATOM 810 C CA . PHE A 1 104 ? -8.941 -10.377 -1.286 1.00 98.50 104 PHE A CA 1
ATOM 811 C C . PHE A 1 104 ? -9.080 -11.431 -2.392 1.00 98.50 104 PHE A C 1
ATOM 813 O O . PHE A 1 104 ? -8.102 -11.771 -3.051 1.00 98.50 104 PHE A O 1
ATOM 820 N N . THR A 1 105 ? -10.304 -11.885 -2.665 1.00 98.38 105 THR A N 1
ATOM 821 C CA . THR A 1 105 ? -10.568 -12.872 -3.724 1.00 98.38 105 THR A CA 1
ATOM 822 C C . THR A 1 105 ? -10.151 -12.331 -5.092 1.00 98.38 105 THR A C 1
ATOM 824 O O . THR A 1 105 ? -9.419 -12.996 -5.824 1.00 98.38 105 THR A O 1
ATOM 827 N N . VAL A 1 106 ? -10.556 -11.099 -5.424 1.00 97.75 106 VAL A N 1
ATOM 828 C CA . VAL A 1 106 ? -10.151 -10.436 -6.675 1.00 97.75 106 VAL A CA 1
ATOM 829 C C . VAL A 1 106 ? -8.628 -10.305 -6.752 1.00 97.75 106 VAL A C 1
ATOM 831 O O . VAL A 1 106 ? -8.043 -10.611 -7.786 1.00 97.75 106 VAL A O 1
ATOM 834 N N . GLN A 1 107 ? -7.967 -9.917 -5.662 1.00 98.38 107 GLN A N 1
ATOM 835 C CA . GLN A 1 107 ? -6.514 -9.769 -5.606 1.00 98.38 107 GLN A CA 1
ATOM 836 C C . GLN A 1 107 ? -5.777 -11.079 -5.893 1.00 98.38 107 GLN A C 1
ATOM 838 O O . GLN A 1 107 ? -4.816 -11.071 -6.667 1.00 98.38 107 GLN A O 1
ATOM 843 N N . VAL A 1 108 ? -6.232 -12.193 -5.318 1.00 98.44 108 VAL A N 1
ATOM 844 C CA . VAL A 1 108 ? -5.647 -13.520 -5.556 1.00 98.44 108 VAL A CA 1
ATOM 845 C C . VAL A 1 108 ? -5.811 -13.924 -7.022 1.00 98.44 108 VAL A C 1
ATOM 847 O O . VAL A 1 108 ? -4.839 -14.347 -7.649 1.00 98.44 108 VAL A O 1
ATOM 850 N N . MET A 1 109 ? -6.998 -13.719 -7.603 1.00 97.81 109 MET A N 1
ATOM 851 C CA . MET A 1 109 ? -7.254 -14.025 -9.018 1.00 97.81 109 MET A CA 1
ATOM 852 C C . MET A 1 109 ? -6.391 -13.175 -9.958 1.00 97.81 109 MET A C 1
ATOM 854 O O . MET A 1 109 ? -5.803 -13.701 -10.901 1.00 97.81 109 MET A O 1
ATOM 858 N N . LEU A 1 110 ? -6.243 -11.878 -9.669 1.00 97.62 110 LEU A N 1
ATOM 859 C CA . LEU A 1 110 ? -5.344 -10.987 -10.409 1.00 97.62 110 LEU A CA 1
ATOM 860 C C . LEU A 1 110 ? -3.877 -11.413 -10.281 1.00 97.62 110 LEU A C 1
ATOM 862 O O . LEU A 1 110 ? -3.119 -11.281 -11.240 1.00 97.62 110 LEU A O 1
ATOM 866 N N . GLY A 1 111 ? -3.480 -11.946 -9.122 1.00 97.56 111 GLY A N 1
ATOM 867 C CA . GLY A 1 111 ? -2.145 -12.506 -8.906 1.00 97.56 111 GLY A CA 1
ATOM 868 C C . GLY A 1 111 ? -1.891 -13.720 -9.795 1.00 97.56 111 GLY A C 1
ATOM 869 O O . GLY A 1 111 ? -0.886 -13.761 -10.502 1.00 97.56 111 GLY A O 1
ATOM 870 N N . GLY A 1 112 ? -2.845 -14.656 -9.834 1.00 96.62 112 GLY A N 1
ATOM 871 C CA . GLY A 1 112 ? -2.798 -15.807 -10.739 1.00 96.62 112 GLY A CA 1
ATOM 872 C C . GLY A 1 112 ? -2.738 -15.396 -12.212 1.00 96.62 112 GLY A C 1
ATOM 873 O O . GLY A 1 112 ? -1.893 -15.889 -12.953 1.00 96.62 112 GLY A O 1
ATOM 874 N N . ALA A 1 113 ? -3.567 -14.435 -12.629 1.00 95.50 113 ALA A N 1
ATOM 875 C CA . ALA A 1 113 ? -3.574 -13.940 -14.006 1.00 95.50 113 ALA A CA 1
ATOM 876 C C . ALA A 1 113 ? -2.273 -13.204 -14.386 1.00 95.50 113 ALA A C 1
ATOM 878 O O . ALA A 1 113 ? -1.751 -13.389 -15.482 1.00 95.50 113 ALA A O 1
ATOM 879 N N . THR A 1 114 ? -1.705 -12.417 -13.469 1.00 96.31 114 THR A N 1
ATOM 880 C CA . THR A 1 114 ? -0.413 -11.740 -13.677 1.00 96.31 114 THR A CA 1
ATOM 881 C C . THR A 1 114 ? 0.729 -12.752 -13.805 1.00 96.31 114 THR A C 1
ATOM 883 O O . THR A 1 114 ? 1.597 -12.587 -14.660 1.00 96.31 114 THR A O 1
ATOM 886 N N . ALA A 1 115 ? 0.719 -13.813 -12.991 1.00 96.69 115 ALA A N 1
ATOM 887 C CA . ALA A 1 115 ? 1.693 -14.899 -13.073 1.00 96.69 115 ALA A CA 1
ATOM 888 C C . ALA A 1 115 ? 1.549 -15.715 -14.368 1.00 96.69 115 ALA A C 1
ATOM 890 O O . ALA A 1 115 ? 2.542 -16.159 -14.926 1.00 96.69 115 ALA A O 1
ATOM 891 N N . HIS A 1 116 ? 0.335 -15.872 -14.895 1.00 96.12 116 HIS A N 1
ATOM 892 C CA . HIS A 1 116 ? 0.112 -16.580 -16.159 1.00 96.12 116 HIS A CA 1
ATOM 893 C C . HIS A 1 116 ? 0.849 -15.927 -17.339 1.00 96.12 116 HIS A C 1
ATOM 895 O O . HIS A 1 116 ? 1.476 -16.610 -18.148 1.00 96.12 116 HIS A O 1
ATOM 901 N N . TYR A 1 117 ? 0.861 -14.593 -17.396 1.00 95.75 117 TYR A N 1
ATOM 902 C CA . TYR A 1 117 ? 1.589 -13.847 -18.427 1.00 95.75 117 TYR A CA 1
ATOM 903 C C . TYR A 1 117 ? 3.114 -14.003 -18.360 1.00 95.75 117 TYR A C 1
ATOM 905 O O . TYR A 1 117 ? 3.790 -13.745 -19.354 1.00 95.75 117 TYR A O 1
ATOM 913 N N . THR A 1 118 ? 3.688 -14.461 -17.243 1.00 94.69 118 THR A N 1
ATOM 914 C CA . THR A 1 118 ? 5.129 -14.767 -17.195 1.00 94.69 118 THR A CA 1
ATOM 915 C C . THR A 1 118 ? 5.463 -16.121 -17.825 1.00 94.69 118 THR A C 1
ATOM 917 O O . THR A 1 118 ? 6.631 -16.384 -18.105 1.00 94.69 118 THR A O 1
ATOM 920 N N . VAL A 1 119 ? 4.447 -16.954 -18.083 1.00 94.88 119 VAL A N 1
ATOM 921 C CA . VAL A 1 119 ? 4.577 -18.272 -18.718 1.00 94.88 119 VAL A CA 1
ATOM 922 C C . VAL A 1 119 ? 4.149 -18.224 -20.186 1.00 94.88 119 VAL A C 1
ATOM 924 O O . VAL A 1 119 ? 4.912 -18.639 -21.053 1.00 94.88 119 VAL A O 1
ATOM 927 N N . GLU A 1 120 ? 2.954 -17.702 -20.483 1.00 91.88 120 GLU A N 1
ATOM 928 C CA . GLU A 1 120 ? 2.392 -17.671 -21.849 1.00 91.88 120 GLU A CA 1
ATOM 929 C C . GLU A 1 120 ? 2.592 -16.330 -22.582 1.00 91.88 120 GLU A C 1
ATOM 931 O O . GLU A 1 120 ? 2.257 -16.200 -23.760 1.00 91.88 120 GLU A O 1
ATOM 936 N N . GLY A 1 121 ? 3.146 -15.311 -21.921 1.00 90.69 121 GLY A N 1
ATOM 937 C CA . GLY A 1 121 ? 3.352 -13.990 -22.513 1.00 90.69 121 GLY A CA 1
ATOM 938 C C . GLY A 1 121 ? 2.076 -13.146 -22.521 1.00 90.69 121 GLY A C 1
ATOM 939 O O . GLY A 1 121 ? 1.697 -12.592 -21.497 1.00 90.69 121 GLY A O 1
ATOM 940 N N . GLN A 1 122 ? 1.440 -12.984 -23.684 1.00 86.94 122 GLN A N 1
ATOM 941 C CA . GLN A 1 122 ? 0.301 -12.063 -23.872 1.00 86.94 122 GLN A CA 1
ATOM 942 C C . GLN A 1 122 ? -1.067 -12.758 -23.967 1.00 86.94 122 GLN A C 1
ATOM 944 O O . GLN A 1 122 ? -2.103 -12.094 -23.918 1.00 86.94 122 GLN A O 1
ATOM 949 N N . SER A 1 123 ? -1.092 -14.086 -24.086 1.00 88.81 123 SER A N 1
ATOM 950 C CA . SER A 1 123 ? -2.328 -14.867 -24.123 1.00 88.81 123 SER A CA 1
ATOM 951 C C . SER A 1 123 ? -2.671 -15.474 -22.766 1.00 88.81 123 SER A C 1
ATOM 953 O O . SER A 1 123 ? -1.801 -15.696 -21.926 1.00 88.81 123 SER A O 1
ATOM 955 N N . PHE A 1 124 ? -3.949 -15.790 -22.585 1.00 90.56 124 PHE A N 1
ATOM 956 C CA . PHE A 1 124 ? -4.468 -16.565 -21.469 1.00 90.56 124 PHE A CA 1
ATOM 957 C C . PHE A 1 124 ? -5.223 -17.784 -22.017 1.00 90.56 124 PHE A C 1
ATOM 959 O O . PHE A 1 124 ? -6.351 -17.648 -22.495 1.00 90.56 124 PHE A O 1
ATOM 966 N N . TYR A 1 125 ? -4.581 -18.959 -22.025 1.00 91.94 125 TYR A N 1
ATOM 967 C CA . TYR A 1 125 ? -5.113 -20.202 -22.608 1.00 91.94 125 TYR A CA 1
ATOM 968 C C . TYR A 1 125 ? -5.561 -20.044 -24.073 1.00 91.94 125 TYR A C 1
ATOM 970 O O . TYR A 1 125 ? -6.632 -20.498 -24.477 1.00 91.94 125 TYR A O 1
ATOM 978 N N . GLY A 1 126 ? -4.747 -19.353 -24.874 1.00 87.56 126 GLY A N 1
ATOM 979 C CA . GLY A 1 126 ? -5.019 -19.088 -26.293 1.00 87.56 126 GLY A CA 1
ATOM 980 C C . GLY A 1 126 ? -5.948 -17.900 -26.578 1.00 87.56 126 GLY A C 1
ATOM 981 O O . GLY A 1 126 ? -6.117 -17.538 -27.740 1.00 87.56 126 GLY A O 1
ATOM 982 N N . ILE A 1 127 ? -6.513 -17.250 -25.555 1.00 90.81 127 ILE A N 1
ATOM 983 C CA . ILE A 1 127 ? -7.311 -16.022 -25.707 1.00 90.81 127 ILE A CA 1
ATOM 984 C C . ILE A 1 127 ? -6.390 -14.805 -25.543 1.00 90.81 127 ILE A C 1
ATOM 986 O O . ILE A 1 127 ? -5.665 -14.717 -24.553 1.00 90.81 127 ILE A O 1
ATOM 990 N N . ASN A 1 128 ? -6.414 -13.844 -26.476 1.00 89.50 128 ASN A N 1
ATOM 991 C CA . ASN A 1 128 ? -5.608 -12.618 -26.371 1.00 89.50 128 ASN A CA 1
ATOM 992 C C . ASN A 1 128 ? -6.230 -11.607 -25.391 1.00 89.50 128 ASN A C 1
ATOM 994 O O . ASN A 1 128 ? -6.813 -10.600 -25.782 1.00 89.50 128 ASN A O 1
ATOM 998 N N . THR A 1 129 ? -6.133 -11.883 -24.093 1.00 89.69 129 THR A N 1
ATOM 999 C CA . THR A 1 129 ? -6.679 -11.013 -23.040 1.00 89.69 129 THR A CA 1
ATOM 1000 C C . THR A 1 129 ? -5.868 -9.732 -22.836 1.00 89.69 129 THR A C 1
ATOM 1002 O O . THR A 1 129 ? -6.376 -8.787 -22.227 1.00 89.69 129 THR A O 1
ATOM 1005 N N . SER A 1 130 ? -4.631 -9.670 -23.345 1.00 90.88 130 SER A N 1
ATOM 1006 C CA . SER A 1 130 ? -3.720 -8.542 -23.121 1.00 90.88 130 SER A CA 1
ATOM 1007 C C . SER A 1 130 ? -4.174 -7.221 -23.747 1.00 90.88 130 SER A C 1
ATOM 1009 O O . SER A 1 130 ? -3.775 -6.165 -23.259 1.00 90.88 130 SER A O 1
ATOM 1011 N N . GLU A 1 131 ? -5.042 -7.263 -24.764 1.00 89.88 131 GLU A N 1
ATOM 1012 C CA . GLU A 1 131 ? -5.591 -6.065 -25.419 1.00 89.88 131 GLU A CA 1
ATOM 1013 C C . GLU A 1 131 ? -6.421 -5.203 -24.459 1.00 89.88 131 GLU A C 1
ATOM 1015 O O . GLU A 1 131 ? -6.384 -3.976 -24.527 1.00 89.88 131 GLU A O 1
ATOM 1020 N N . TRP A 1 132 ? -7.136 -5.842 -23.530 1.00 91.00 132 TRP A N 1
ATOM 1021 C CA . TRP A 1 132 ? -7.938 -5.156 -22.513 1.00 91.00 132 TRP A CA 1
ATOM 1022 C C . TRP A 1 132 ? -7.266 -5.170 -21.142 1.00 91.00 132 TRP A C 1
ATOM 1024 O O . TRP A 1 132 ? -7.348 -4.197 -20.393 1.00 91.00 132 TRP A O 1
ATOM 1034 N N . PHE A 1 133 ? -6.595 -6.272 -20.806 1.00 95.12 133 PHE A N 1
ATOM 1035 C CA . PHE A 1 133 ? -5.997 -6.496 -19.496 1.00 95.12 133 PHE A CA 1
ATOM 1036 C C . PHE A 1 133 ? -4.519 -6.869 -19.628 1.00 95.12 133 PHE A C 1
ATOM 1038 O O . PHE A 1 133 ? -4.157 -8.033 -19.435 1.00 95.12 133 PHE A O 1
ATOM 1045 N N . PRO A 1 134 ? -3.644 -5.904 -19.959 1.00 95.88 134 PRO A N 1
ATOM 1046 C CA . PRO A 1 134 ? -2.214 -6.154 -20.069 1.00 95.88 134 PRO A CA 1
ATOM 1047 C C . PRO A 1 134 ? -1.585 -6.442 -18.700 1.00 95.88 134 PRO A C 1
ATOM 1049 O O . PRO A 1 134 ? -2.133 -6.086 -17.651 1.00 95.88 134 PRO A O 1
ATOM 1052 N N . TYR A 1 135 ? -0.383 -7.028 -18.713 1.00 96.12 135 TYR A N 1
ATOM 1053 C CA . TYR A 1 135 ? 0.387 -7.353 -17.505 1.00 96.12 135 TYR A CA 1
ATOM 1054 C C . TYR A 1 135 ? 0.509 -6.175 -16.530 1.00 96.12 135 TYR A C 1
ATOM 1056 O O . TYR A 1 135 ? 0.291 -6.339 -15.332 1.00 96.12 135 TYR A O 1
ATOM 1064 N N . SER A 1 136 ? 0.810 -4.975 -17.037 1.00 96.00 136 SER A N 1
ATOM 1065 C CA . SER A 1 136 ? 0.945 -3.767 -16.216 1.00 96.00 136 SER A CA 1
ATOM 1066 C C . SER A 1 136 ? -0.339 -3.432 -15.455 1.00 96.00 136 SER A C 1
ATOM 1068 O O . SER A 1 136 ? -0.274 -3.123 -14.268 1.00 96.00 136 SER A O 1
ATOM 1070 N N . LEU A 1 137 ? -1.507 -3.558 -16.096 1.00 97.25 137 LEU A N 1
ATOM 1071 C CA . LEU A 1 137 ? -2.796 -3.284 -15.463 1.00 97.25 137 LEU A CA 1
ATOM 1072 C C . LEU A 1 137 ? -3.136 -4.333 -14.401 1.00 97.25 137 LEU A C 1
ATOM 1074 O O . LEU A 1 137 ? -3.485 -3.965 -13.279 1.00 97.25 137 LEU A O 1
ATOM 1078 N N . LEU A 1 138 ? -3.011 -5.623 -14.735 1.00 97.19 138 LEU A N 1
ATOM 1079 C CA . LEU A 1 138 ? -3.300 -6.708 -13.792 1.00 97.19 138 LEU A CA 1
ATOM 1080 C C . LEU A 1 138 ? -2.385 -6.643 -12.566 1.00 97.19 138 LEU A C 1
ATOM 1082 O O . LEU A 1 138 ? -2.868 -6.741 -11.436 1.00 97.19 138 LEU A O 1
ATOM 1086 N N . ARG A 1 139 ? -1.089 -6.375 -12.776 1.00 97.62 139 ARG A N 1
ATOM 1087 C CA . ARG A 1 139 ? -0.117 -6.168 -11.698 1.00 97.62 139 ARG A CA 1
ATOM 1088 C C . ARG A 1 139 ? -0.489 -4.968 -10.830 1.00 97.62 139 ARG A C 1
ATOM 1090 O O . ARG A 1 139 ? -0.493 -5.086 -9.604 1.00 97.62 139 ARG A O 1
ATOM 1097 N N . THR A 1 140 ? -0.833 -3.830 -11.437 1.00 97.88 140 THR A N 1
ATOM 1098 C CA . THR A 1 140 ? -1.267 -2.641 -10.691 1.00 97.88 140 THR A CA 1
ATOM 1099 C C . THR A 1 140 ? -2.510 -2.942 -9.853 1.00 97.88 140 THR A C 1
ATOM 1101 O O . THR A 1 140 ? -2.535 -2.620 -8.664 1.00 97.88 140 THR A O 1
ATOM 1104 N N . TRP A 1 141 ? -3.533 -3.589 -10.418 1.00 98.25 141 TRP A N 1
ATOM 1105 C CA . TRP A 1 141 ? -4.733 -3.947 -9.660 1.00 98.25 141 TRP A CA 1
ATOM 1106 C C . TRP A 1 141 ? -4.448 -4.969 -8.558 1.00 98.25 141 TRP A C 1
ATOM 1108 O O . TRP A 1 141 ? -4.992 -4.827 -7.466 1.00 98.25 141 TRP A O 1
ATOM 1118 N N . HIS A 1 142 ? -3.568 -5.946 -8.788 1.00 98.25 142 HIS A N 1
ATOM 1119 C CA . HIS A 1 142 ? -3.153 -6.914 -7.772 1.00 98.25 142 HIS A CA 1
ATOM 1120 C C . HIS A 1 142 ? -2.518 -6.224 -6.552 1.00 98.25 142 HIS A C 1
ATOM 1122 O O . HIS A 1 142 ? -2.948 -6.445 -5.416 1.00 98.25 142 HIS A O 1
ATOM 1128 N N . ILE A 1 143 ? -1.540 -5.340 -6.779 1.00 97.81 143 ILE A N 1
ATOM 1129 C CA . ILE A 1 143 ? -0.840 -4.617 -5.706 1.00 97.81 143 ILE A CA 1
ATOM 1130 C C . ILE A 1 143 ? -1.794 -3.651 -4.994 1.00 97.81 143 ILE A C 1
ATOM 1132 O O . ILE A 1 143 ? -1.845 -3.608 -3.762 1.00 97.81 143 ILE A O 1
ATOM 1136 N N . GLN A 1 144 ? -2.604 -2.900 -5.747 1.00 96.81 144 GLN A N 1
ATOM 1137 C CA . GLN A 1 144 ? -3.562 -1.973 -5.148 1.00 96.81 144 GLN A CA 1
ATOM 1138 C C . GLN A 1 144 ? -4.641 -2.679 -4.336 1.00 96.81 144 GLN A C 1
ATOM 1140 O O . GLN A 1 144 ? -4.922 -2.253 -3.214 1.00 96.81 144 GLN A O 1
ATOM 1145 N N . ALA A 1 145 ? -5.227 -3.757 -4.863 1.00 97.44 145 ALA A N 1
ATOM 1146 C CA . ALA A 1 145 ? -6.227 -4.537 -4.145 1.00 97.44 145 ALA A CA 1
ATOM 1147 C C . ALA A 1 145 ? -5.660 -5.065 -2.821 1.00 97.44 145 ALA A C 1
ATOM 1149 O O . ALA A 1 145 ? -6.351 -4.979 -1.805 1.00 97.44 145 ALA A O 1
ATOM 1150 N N . ALA A 1 146 ? -4.398 -5.523 -2.812 1.00 97.75 146 ALA A N 1
ATOM 1151 C CA . ALA A 1 146 ? -3.719 -6.001 -1.607 1.00 97.75 146 ALA A CA 1
ATOM 1152 C C . ALA A 1 146 ? -3.677 -4.923 -0.518 1.00 97.75 146 ALA A C 1
ATOM 1154 O O . ALA A 1 146 ? -4.121 -5.142 0.608 1.00 97.75 146 ALA A O 1
ATOM 1155 N N . MET A 1 147 ? -3.230 -3.717 -0.874 1.00 96.12 147 MET A N 1
ATOM 1156 C CA . MET A 1 147 ? -3.207 -2.595 0.065 1.00 96.12 147 MET A CA 1
ATOM 1157 C C . MET A 1 147 ? -4.611 -2.193 0.533 1.00 96.12 147 MET A C 1
ATOM 1159 O O . MET A 1 147 ? -4.789 -1.835 1.698 1.00 96.12 147 MET A O 1
ATOM 1163 N N . PHE A 1 148 ? -5.609 -2.218 -0.356 1.00 96.62 148 PHE A N 1
ATOM 1164 C CA . PHE A 1 148 ? -6.972 -1.814 -0.015 1.00 96.62 148 PHE A CA 1
ATOM 1165 C C . PHE A 1 148 ? -7.648 -2.785 0.949 1.00 96.62 148 PHE A C 1
ATOM 1167 O O . PHE A 1 148 ? -8.227 -2.323 1.935 1.00 96.62 148 PHE A O 1
ATOM 1174 N N . TRP A 1 149 ? -7.585 -4.099 0.712 1.00 97.88 149 TRP A N 1
ATOM 1175 C CA . TRP A 1 149 ? -8.272 -5.053 1.586 1.00 97.88 149 TRP A CA 1
ATOM 1176 C C . TRP A 1 149 ? -7.600 -5.147 2.958 1.00 97.88 149 TRP A C 1
ATOM 1178 O O . TRP A 1 149 ? -8.313 -5.150 3.962 1.00 97.88 149 TRP A O 1
ATOM 1188 N N . ILE A 1 150 ? -6.259 -5.125 3.023 1.00 97.50 150 ILE A N 1
ATOM 1189 C CA . ILE A 1 150 ? -5.515 -5.156 4.296 1.00 97.50 150 ILE A CA 1
ATOM 1190 C C . ILE A 1 150 ? -5.862 -3.922 5.132 1.00 97.50 150 ILE A C 1
ATOM 1192 O O . ILE A 1 150 ? -6.271 -4.044 6.287 1.00 97.50 150 ILE A O 1
ATOM 1196 N N . ALA A 1 151 ? -5.769 -2.727 4.537 1.00 96.19 151 ALA A N 1
ATOM 1197 C CA . ALA A 1 151 ? -6.105 -1.490 5.236 1.00 96.19 151 ALA A CA 1
ATOM 1198 C C . ALA A 1 151 ? -7.576 -1.479 5.679 1.00 96.19 151 ALA A C 1
ATOM 1200 O O . ALA A 1 151 ? -7.870 -1.161 6.828 1.00 96.19 151 ALA A O 1
ATOM 1201 N N . THR A 1 152 ? -8.505 -1.879 4.804 1.00 96.81 152 THR A N 1
ATOM 1202 C CA . THR A 1 152 ? -9.940 -1.932 5.133 1.00 96.81 152 THR A CA 1
ATOM 1203 C C . THR A 1 152 ? -10.224 -2.913 6.275 1.00 96.81 152 THR A C 1
ATOM 1205 O O . THR A 1 152 ? -11.074 -2.623 7.116 1.00 96.81 152 THR A O 1
ATOM 1208 N N . GLY A 1 153 ? -9.486 -4.025 6.356 1.00 97.38 153 GLY A N 1
ATOM 1209 C CA . GLY A 1 153 ? -9.550 -4.971 7.471 1.00 97.38 153 GLY A CA 1
ATOM 1210 C C . GLY A 1 153 ? -9.186 -4.325 8.809 1.00 97.38 153 GLY A C 1
ATOM 1211 O O . GLY A 1 153 ? -9.973 -4.394 9.754 1.00 97.38 153 GLY A O 1
ATOM 1212 N N . PHE A 1 154 ? -8.055 -3.614 8.876 1.00 97.00 154 PHE A N 1
ATOM 1213 C CA . PHE A 1 154 ? -7.667 -2.876 10.085 1.00 97.00 154 PHE A CA 1
ATOM 1214 C C . PHE A 1 154 ? -8.638 -1.738 10.423 1.00 97.00 154 PHE A C 1
ATOM 1216 O O . PHE A 1 154 ? -8.981 -1.544 11.591 1.00 97.00 154 PHE A O 1
ATOM 1223 N N . LEU A 1 155 ? -9.147 -1.022 9.416 1.00 96.12 155 LEU A N 1
ATOM 1224 C CA . LEU A 1 155 ? -10.158 0.018 9.615 1.00 96.12 155 LEU A CA 1
ATOM 1225 C C . LEU A 1 155 ? -11.440 -0.563 10.232 1.00 96.12 155 LEU A C 1
ATOM 1227 O O . LEU A 1 155 ? -11.988 0.027 11.166 1.00 96.12 155 LEU A O 1
ATOM 1231 N N . ALA A 1 156 ? -11.904 -1.713 9.734 1.00 96.44 156 ALA A N 1
ATOM 1232 C CA . ALA A 1 156 ? -13.077 -2.405 10.256 1.00 96.44 156 ALA A CA 1
ATOM 1233 C C . ALA A 1 156 ? -12.852 -2.904 11.690 1.00 96.44 156 ALA A C 1
ATOM 1235 O O . ALA A 1 156 ? -13.723 -2.710 12.537 1.00 96.44 156 ALA A O 1
ATOM 1236 N N . ALA A 1 157 ? -11.677 -3.472 11.982 1.00 95.75 157 ALA A N 1
ATOM 1237 C CA . ALA A 1 157 ? -11.309 -3.899 13.330 1.00 95.75 157 ALA A CA 1
ATOM 1238 C C . ALA A 1 157 ? -11.325 -2.722 14.322 1.00 95.75 157 ALA A C 1
ATOM 1240 O O . ALA A 1 157 ? -11.958 -2.809 15.375 1.00 95.75 157 ALA A O 1
ATOM 1241 N N . GLY A 1 158 ? -10.726 -1.584 13.959 1.00 94.56 158 GLY A N 1
ATOM 1242 C CA . GLY A 1 158 ? -10.762 -0.383 14.794 1.00 94.56 158 GLY A CA 1
ATOM 1243 C C . GLY A 1 158 ? -12.188 0.121 15.038 1.00 94.56 158 GLY A C 1
ATOM 1244 O O . GLY A 1 158 ? -12.582 0.353 16.183 1.00 94.56 158 GLY A O 1
ATOM 1245 N N . LEU A 1 159 ? -13.001 0.227 13.981 1.00 95.44 159 LEU A N 1
ATOM 1246 C CA . LEU A 1 159 ? -14.396 0.670 14.103 1.00 95.44 159 LEU A CA 1
ATOM 1247 C C . LEU A 1 159 ? -15.252 -0.287 14.940 1.00 95.44 159 LEU A C 1
ATOM 1249 O O . LEU A 1 159 ? -16.217 0.160 15.558 1.00 95.44 159 LEU A O 1
ATOM 1253 N N . PHE A 1 160 ? -14.916 -1.578 14.972 1.00 94.50 160 PHE A N 1
ATOM 1254 C CA . PHE A 1 160 ? -15.596 -2.559 15.814 1.00 94.50 160 PHE A CA 1
ATOM 1255 C C . PHE A 1 160 ? -15.280 -2.350 17.300 1.00 94.50 160 PHE A C 1
ATOM 1257 O O . PHE A 1 160 ? -16.178 -2.460 18.139 1.00 94.50 160 PHE A O 1
ATOM 1264 N N . LEU A 1 161 ? -14.026 -2.014 17.617 1.00 92.19 161 LEU A N 1
ATOM 1265 C CA . LEU A 1 161 ? -13.560 -1.776 18.985 1.00 92.19 161 LEU A CA 1
ATOM 1266 C C . LEU A 1 161 ? -14.006 -0.417 19.543 1.00 92.19 161 LEU A C 1
ATOM 1268 O O . LEU A 1 161 ? -14.246 -0.301 20.744 1.00 92.19 161 LEU A O 1
ATOM 1272 N N . ALA A 1 162 ? -14.170 0.607 18.702 1.00 91.44 162 ALA A N 1
ATOM 1273 C CA . ALA A 1 162 ? -14.468 1.963 19.167 1.00 91.44 162 ALA A CA 1
ATOM 1274 C C . ALA A 1 162 ? -15.734 2.077 20.060 1.00 91.44 162 ALA A C 1
ATOM 1276 O O . ALA A 1 162 ? -15.651 2.725 21.106 1.00 91.44 162 ALA A O 1
ATOM 1277 N N . PRO A 1 163 ? -16.887 1.445 19.747 1.00 90.88 163 PRO A N 1
ATOM 1278 C CA . PRO A 1 163 ? -18.053 1.456 20.637 1.00 90.88 163 PRO A CA 1
ATOM 1279 C C . PRO A 1 163 ? -17.861 0.636 21.917 1.00 90.88 163 PRO A C 1
ATOM 1281 O O . PRO A 1 163 ? -18.433 0.991 22.946 1.00 90.88 163 PRO A O 1
ATOM 1284 N N . ILE A 1 164 ? -17.058 -0.436 21.871 1.00 89.88 164 ILE A N 1
ATOM 1285 C CA . ILE A 1 164 ? -16.740 -1.272 23.043 1.00 89.88 164 ILE A CA 1
ATOM 1286 C C . ILE A 1 164 ? -15.951 -0.443 24.056 1.00 89.88 164 ILE A C 1
ATOM 1288 O O . ILE A 1 164 ? -16.322 -0.394 25.227 1.00 89.88 164 ILE A O 1
ATOM 1292 N N . ILE A 1 165 ? -14.938 0.291 23.585 1.00 87.94 165 ILE A N 1
ATOM 1293 C CA . ILE A 1 165 ? -14.152 1.220 24.410 1.00 87.94 165 ILE A CA 1
ATOM 1294 C C . ILE A 1 165 ? -15.058 2.299 25.024 1.00 87.94 165 ILE A C 1
ATOM 1296 O O . ILE A 1 165 ? -14.893 2.662 26.184 1.00 87.94 165 ILE A O 1
ATOM 1300 N N . ASN A 1 166 ? -16.081 2.750 24.294 1.00 87.19 166 ASN A N 1
ATOM 1301 C CA . ASN A 1 166 ? -17.080 3.706 24.778 1.00 87.19 166 ASN A CA 1
ATOM 1302 C C . ASN A 1 166 ? -18.173 3.085 25.684 1.00 87.19 166 ASN A C 1
ATOM 1304 O O . ASN A 1 166 ? -19.301 3.586 25.739 1.00 87.19 166 ASN A O 1
ATOM 1308 N N . GLY A 1 167 ? -17.890 1.965 26.354 1.00 83.88 167 GLY A N 1
ATOM 1309 C CA . GLY A 1 167 ? -18.834 1.295 27.255 1.00 83.88 167 GLY A CA 1
ATOM 1310 C C . GLY A 1 167 ? -20.021 0.635 26.545 1.00 83.88 167 GLY A C 1
ATOM 1311 O O . GLY A 1 167 ? -21.120 0.587 27.099 1.00 83.88 167 GLY A O 1
ATOM 1312 N N . GLY A 1 168 ? -19.831 0.177 25.304 1.00 83.12 168 GLY A N 1
ATOM 1313 C CA . GLY A 1 168 ? -20.852 -0.516 24.509 1.00 83.12 168 GLY A CA 1
ATOM 1314 C C . GLY A 1 168 ? -21.902 0.406 23.881 1.00 83.12 168 GLY A C 1
ATOM 1315 O O . GLY A 1 168 ? -23.011 -0.037 23.580 1.00 83.12 168 GLY A O 1
ATOM 1316 N N . LYS A 1 169 ? -21.596 1.699 23.703 1.00 86.31 169 LYS A N 1
ATOM 1317 C CA . LYS A 1 169 ? -22.533 2.693 23.152 1.00 86.31 169 LYS A CA 1
ATOM 1318 C C . LYS A 1 169 ? -21.954 3.415 21.943 1.00 86.31 169 LYS A C 1
ATOM 1320 O O . LYS A 1 169 ? -20.823 3.894 21.963 1.00 86.31 169 LYS A O 1
ATOM 1325 N N . ASP A 1 170 ? -22.783 3.587 20.918 1.00 89.81 170 ASP A N 1
ATOM 1326 C CA . ASP A 1 170 ? -22.424 4.383 19.747 1.00 89.81 170 ASP A CA 1
ATOM 1327 C C . ASP A 1 170 ? -22.455 5.890 20.061 1.00 89.81 170 ASP A C 1
ATOM 1329 O O . ASP A 1 170 ? -23.462 6.399 20.568 1.00 89.81 170 ASP A O 1
ATOM 1333 N N . PRO A 1 171 ? -21.406 6.650 19.691 1.00 91.00 171 PRO A N 1
ATOM 1334 C CA . PRO A 1 171 ? -21.497 8.101 19.584 1.00 91.00 171 PRO A CA 1
ATOM 1335 C C . PRO A 1 171 ? -22.620 8.528 18.620 1.00 91.00 171 PRO A C 1
ATOM 1337 O O . PRO A 1 171 ? -22.988 7.805 17.689 1.00 91.00 171 PRO A O 1
ATOM 1340 N N . LYS A 1 172 ? -23.158 9.744 18.793 1.00 90.38 172 LYS A N 1
ATOM 1341 C CA . LYS A 1 172 ? -24.225 10.270 17.916 1.00 90.38 172 LYS A CA 1
ATOM 1342 C C . LYS A 1 172 ? -23.813 10.180 16.439 1.00 90.38 172 LYS A C 1
ATOM 1344 O O . LYS A 1 172 ? -22.729 10.622 16.081 1.00 90.38 172 LYS A O 1
ATOM 1349 N N . PHE A 1 173 ? -24.669 9.646 15.571 1.00 93.38 173 PHE A N 1
ATOM 1350 C CA . PHE A 1 173 ? -24.388 9.486 14.133 1.00 93.38 173 PHE A CA 1
ATOM 1351 C C . PHE A 1 173 ? -23.190 8.575 13.780 1.00 93.38 173 PHE A C 1
ATOM 1353 O O . PHE A 1 173 ? -22.690 8.653 12.659 1.00 93.38 173 PHE A O 1
ATOM 1360 N N . GLN A 1 174 ? -22.733 7.688 14.677 1.00 94.38 174 GLN A N 1
ATOM 1361 C CA . GLN A 1 174 ? -21.605 6.788 14.383 1.00 94.38 174 GLN A CA 1
ATOM 1362 C C . GLN A 1 174 ? -21.890 5.869 13.190 1.00 94.38 174 GLN A C 1
ATOM 1364 O O . GLN A 1 174 ? -21.085 5.803 12.267 1.00 94.38 174 GLN A O 1
ATOM 1369 N N . LYS A 1 175 ? -23.064 5.221 13.154 1.00 95.69 175 LYS A N 1
ATOM 1370 C CA . LYS A 1 175 ? -23.474 4.377 12.019 1.00 95.69 175 LYS A CA 1
ATOM 1371 C C . LYS A 1 175 ? -23.449 5.147 10.693 1.00 95.69 175 LYS A C 1
ATOM 1373 O O . LYS A 1 175 ? -22.943 4.630 9.707 1.00 95.69 175 LYS A O 1
ATOM 1378 N N . LEU A 1 176 ? -23.955 6.383 10.680 1.00 96.56 176 LEU A N 1
ATOM 1379 C CA . LEU A 1 176 ? -23.944 7.221 9.479 1.00 96.56 176 LEU A CA 1
ATOM 1380 C C . LEU A 1 176 ? -22.509 7.488 9.009 1.00 96.56 176 LEU A C 1
ATOM 1382 O O . LEU A 1 176 ? -22.226 7.354 7.826 1.00 96.56 176 LEU A O 1
ATOM 1386 N N . GLY A 1 177 ? -21.595 7.804 9.930 1.00 96.31 177 GLY A N 1
ATOM 1387 C CA . GLY A 1 177 ? -20.177 7.964 9.607 1.00 96.31 177 GLY A CA 1
ATOM 1388 C C . GLY A 1 177 ? -19.556 6.688 9.034 1.00 96.31 177 GLY A C 1
ATOM 1389 O O . GLY A 1 177 ? -18.908 6.736 7.993 1.00 96.31 177 GLY A O 1
ATOM 1390 N N . VAL A 1 178 ? -19.823 5.535 9.651 1.00 97.25 178 VAL A N 1
ATOM 1391 C CA . VAL A 1 178 ? -19.385 4.222 9.143 1.00 97.25 178 VAL A CA 1
ATOM 1392 C C . VAL A 1 178 ? -19.946 3.950 7.742 1.00 97.25 178 VAL A C 1
ATOM 1394 O O . VAL A 1 178 ? -19.240 3.413 6.887 1.00 97.25 178 VAL A O 1
ATOM 1397 N N . ASP A 1 179 ? -21.188 4.350 7.471 1.00 97.56 179 ASP A N 1
ATOM 1398 C CA . ASP A 1 179 ? -21.818 4.189 6.162 1.00 97.56 179 ASP A CA 1
ATOM 1399 C C . ASP A 1 179 ? -21.216 5.106 5.090 1.00 97.56 179 ASP A C 1
ATOM 1401 O O . ASP A 1 179 ? -20.956 4.639 3.981 1.00 97.56 179 ASP A O 1
ATOM 1405 N N . VAL A 1 180 ? -20.954 6.373 5.419 1.00 97.81 180 VAL A N 1
ATOM 1406 C CA . VAL A 1 180 ? -20.308 7.331 4.507 1.00 97.81 180 VAL A CA 1
ATOM 1407 C C . VAL A 1 180 ? -18.881 6.896 4.188 1.00 97.81 180 VAL A C 1
ATOM 1409 O O . VAL A 1 180 ? -18.501 6.875 3.018 1.00 97.81 180 VAL A O 1
ATOM 1412 N N . LEU A 1 181 ? -18.108 6.493 5.202 1.00 97.56 181 LEU A N 1
ATOM 1413 C CA . LEU A 1 181 ? -16.741 6.011 5.007 1.00 97.56 181 LEU A CA 1
ATOM 1414 C C . LEU A 1 181 ? -16.708 4.782 4.090 1.00 97.56 181 LEU A C 1
ATOM 1416 O O . LEU A 1 181 ? -15.853 4.696 3.214 1.00 97.56 181 LEU A O 1
ATOM 1420 N N . PHE A 1 182 ? -17.668 3.867 4.242 1.00 98.06 182 PHE A N 1
ATOM 1421 C CA . PHE A 1 182 ? -17.755 2.671 3.408 1.00 98.06 182 PHE A CA 1
ATOM 1422 C C . PHE A 1 182 ? -17.907 3.033 1.932 1.00 98.06 182 PHE A C 1
ATOM 1424 O O . PHE A 1 182 ? -17.152 2.556 1.088 1.00 98.06 182 PHE A O 1
ATOM 1431 N N . TRP A 1 183 ? -18.867 3.904 1.618 1.00 97.88 183 TRP A N 1
ATOM 1432 C CA . TRP A 1 183 ? -19.115 4.307 0.237 1.00 97.88 183 TRP A CA 1
ATOM 1433 C C . TRP A 1 183 ? -17.983 5.157 -0.336 1.00 97.88 183 TRP A C 1
ATOM 1435 O O . TRP A 1 183 ? -17.670 5.019 -1.516 1.00 97.88 183 TRP A O 1
ATOM 1445 N N . ALA A 1 184 ? -17.317 5.965 0.493 1.00 97.38 184 ALA A N 1
ATOM 1446 C CA . ALA A 1 184 ? -16.108 6.675 0.091 1.00 97.38 184 ALA A CA 1
ATOM 1447 C C . ALA A 1 184 ? -14.982 5.700 -0.296 1.00 97.38 184 ALA A C 1
ATOM 1449 O O . ALA A 1 184 ? -14.353 5.884 -1.335 1.00 97.38 184 ALA A O 1
ATOM 1450 N N . LEU A 1 185 ? -14.762 4.634 0.483 1.00 96.31 185 LEU A N 1
ATOM 1451 C CA . LEU A 1 185 ? -13.776 3.598 0.154 1.00 96.31 185 LEU A CA 1
ATOM 1452 C C . LEU A 1 185 ? -14.126 2.879 -1.153 1.00 96.31 185 LEU A C 1
ATOM 1454 O O . LEU A 1 185 ? -13.264 2.751 -2.019 1.00 96.31 185 LEU A O 1
ATOM 1458 N N . VAL A 1 186 ? -15.385 2.468 -1.331 1.00 97.38 186 VAL A N 1
ATOM 1459 C CA . VAL A 1 186 ? -15.849 1.828 -2.575 1.00 97.38 186 VAL A CA 1
ATOM 1460 C C . VAL A 1 186 ? -15.627 2.746 -3.779 1.00 97.38 186 VAL A C 1
ATOM 1462 O O . VAL A 1 186 ? -15.105 2.298 -4.798 1.00 97.38 186 VAL A O 1
ATOM 1465 N N . ALA A 1 187 ? -15.963 4.032 -3.654 1.00 97.62 187 ALA A N 1
ATOM 1466 C CA . ALA A 1 187 ? -15.755 5.014 -4.713 1.00 97.62 187 ALA A CA 1
ATOM 1467 C C . ALA A 1 187 ? -14.267 5.207 -5.044 1.00 97.62 187 ALA A C 1
ATOM 1469 O O . ALA A 1 187 ? -13.916 5.277 -6.218 1.00 97.62 187 ALA A O 1
ATOM 1470 N N . VAL A 1 188 ? -13.389 5.250 -4.036 1.00 97.31 188 VAL A N 1
ATOM 1471 C CA . VAL A 1 188 ? -11.936 5.374 -4.243 1.00 97.31 188 VAL A CA 1
ATOM 1472 C C . VAL A 1 188 ? -11.363 4.138 -4.932 1.00 97.31 188 VAL A C 1
ATOM 1474 O O . VAL A 1 188 ? -10.578 4.294 -5.861 1.00 97.31 188 VAL A O 1
ATOM 1477 N N . VAL A 1 189 ? -11.763 2.931 -4.522 1.00 96.94 189 VAL A N 1
ATOM 1478 C CA . VAL A 1 189 ? -11.291 1.675 -5.130 1.00 96.94 189 VAL A CA 1
ATOM 1479 C C . VAL A 1 189 ? -11.768 1.550 -6.575 1.00 96.94 189 VAL A C 1
ATOM 1481 O O . VAL A 1 189 ? -10.968 1.322 -7.480 1.00 96.94 189 VAL A O 1
ATOM 1484 N N . ALA A 1 190 ? -13.070 1.724 -6.813 1.00 97.38 190 ALA A N 1
ATOM 1485 C CA . ALA A 1 190 ? -13.630 1.632 -8.157 1.00 97.38 190 ALA A CA 1
ATOM 1486 C C . ALA A 1 190 ? -13.062 2.732 -9.066 1.00 97.38 190 ALA A C 1
ATOM 1488 O O . ALA A 1 190 ? -12.635 2.457 -10.186 1.00 97.38 190 ALA A O 1
ATOM 1489 N N . GLY A 1 191 ? -12.999 3.965 -8.558 1.00 97.25 191 GLY A N 1
ATOM 1490 C CA . GLY A 1 191 ? -12.446 5.111 -9.267 1.00 97.25 191 GLY A CA 1
ATOM 1491 C C . GLY A 1 191 ? -10.975 4.932 -9.625 1.00 97.25 191 GLY A C 1
ATOM 1492 O O . GLY A 1 191 ? -10.602 5.190 -10.769 1.00 97.25 191 GLY A O 1
ATOM 1493 N N . SER A 1 192 ? -10.148 4.423 -8.704 1.00 96.88 192 SER A N 1
ATOM 1494 C CA . SER A 1 192 ? -8.737 4.166 -8.999 1.00 96.88 192 SER A CA 1
ATOM 1495 C C . SER A 1 192 ? -8.565 3.044 -10.020 1.00 96.88 192 SER A C 1
ATOM 1497 O O . SER A 1 192 ? -7.727 3.165 -10.908 1.00 96.88 192 SER A O 1
ATOM 1499 N N . PHE A 1 193 ? -9.370 1.979 -9.960 1.00 97.56 193 PHE A N 1
ATOM 1500 C CA . PHE A 1 193 ? -9.259 0.866 -10.907 1.00 97.56 193 PHE A CA 1
ATOM 1501 C C . PHE A 1 193 ? -9.673 1.280 -12.318 1.00 97.56 193 PHE A C 1
ATOM 1503 O O . PHE A 1 193 ? -8.946 0.994 -13.271 1.00 97.56 193 PHE A O 1
ATOM 1510 N N . ILE A 1 194 ? -10.786 2.008 -12.437 1.00 97.44 194 ILE A N 1
ATOM 1511 C CA . ILE A 1 194 ? -11.249 2.586 -13.704 1.00 97.44 194 ILE A CA 1
ATOM 1512 C C . ILE A 1 194 ? -10.216 3.586 -14.235 1.00 97.44 194 ILE A C 1
ATOM 1514 O O . ILE A 1 194 ? -9.866 3.538 -15.411 1.00 97.44 194 ILE A O 1
ATOM 1518 N N . GLY A 1 195 ? -9.680 4.450 -13.370 1.00 96.94 195 GLY A N 1
ATOM 1519 C CA . GLY A 1 195 ? -8.620 5.395 -13.716 1.00 96.94 195 GLY A CA 1
ATOM 1520 C C . GLY A 1 195 ? -7.382 4.706 -14.289 1.00 96.94 195 GLY A C 1
ATOM 1521 O O . GLY A 1 195 ? -6.914 5.080 -15.364 1.00 96.94 195 GLY A O 1
ATOM 1522 N N . ASN A 1 196 ? -6.902 3.656 -13.619 1.00 97.19 196 ASN A N 1
ATOM 1523 C CA . ASN A 1 196 ? -5.766 2.855 -14.076 1.00 97.19 196 ASN A CA 1
ATOM 1524 C C . ASN A 1 196 ? -6.035 2.223 -15.448 1.00 97.19 196 ASN A C 1
ATOM 1526 O O . ASN A 1 196 ? -5.178 2.299 -16.324 1.00 97.19 196 ASN A O 1
ATOM 1530 N N . PHE A 1 197 ? -7.221 1.636 -15.649 1.00 97.25 197 PHE A N 1
ATOM 1531 C CA . PHE A 1 197 ? -7.608 1.048 -16.934 1.00 97.25 197 PHE A CA 1
ATOM 1532 C C . PHE A 1 197 ? -7.593 2.094 -18.052 1.00 97.25 197 PHE A C 1
ATOM 1534 O O . PHE A 1 197 ? -6.922 1.900 -19.061 1.00 97.25 197 PHE A O 1
ATOM 1541 N N . LEU A 1 198 ? -8.264 3.231 -17.853 1.00 96.94 198 LEU A N 1
ATOM 1542 C CA . LEU A 1 198 ? -8.358 4.292 -18.861 1.00 96.94 198 LEU A CA 1
ATOM 1543 C C . LEU A 1 198 ? -6.995 4.914 -19.199 1.00 96.94 198 LEU A C 1
ATOM 1545 O O . LEU A 1 198 ? -6.751 5.263 -20.355 1.00 96.94 198 LEU A O 1
ATOM 1549 N N . ALA A 1 199 ? -6.117 5.061 -18.204 1.00 96.31 199 ALA A N 1
ATOM 1550 C CA . ALA A 1 199 ? -4.774 5.596 -18.395 1.00 96.31 199 ALA A CA 1
ATOM 1551 C C . ALA A 1 199 ? -3.850 4.605 -19.112 1.00 96.31 199 ALA A C 1
ATOM 1553 O O . ALA A 1 199 ? -3.157 4.991 -20.050 1.00 96.31 199 ALA A O 1
ATOM 1554 N N . ILE A 1 200 ? -3.857 3.328 -18.716 1.00 95.44 200 ILE A N 1
ATOM 1555 C CA . ILE A 1 200 ? -3.007 2.303 -19.337 1.00 95.44 200 ILE A CA 1
ATOM 1556 C C . ILE A 1 200 ? -3.469 2.015 -20.770 1.00 95.44 200 ILE A C 1
ATOM 1558 O O . ILE A 1 200 ? -2.630 1.961 -21.667 1.00 95.44 200 ILE A O 1
ATOM 1562 N N . ALA A 1 201 ? -4.782 1.934 -21.005 1.00 95.38 201 ALA A N 1
ATOM 1563 C CA . ALA A 1 201 ? -5.368 1.737 -22.332 1.00 95.38 201 ALA A CA 1
ATOM 1564 C C . ALA A 1 201 ? -5.234 2.959 -23.267 1.00 95.38 201 ALA A C 1
ATOM 1566 O O . ALA A 1 201 ? -5.713 2.911 -24.395 1.00 95.38 201 ALA A O 1
ATOM 1567 N N . GLN A 1 202 ? -4.607 4.057 -22.818 1.00 95.00 202 GLN A N 1
ATOM 1568 C CA . GLN A 1 202 ? -4.425 5.299 -23.589 1.00 95.00 202 GLN A CA 1
ATOM 1569 C C . GLN A 1 202 ? -5.741 5.959 -24.047 1.00 95.00 202 GLN A C 1
ATOM 1571 O O . GLN A 1 202 ? -5.769 6.705 -25.023 1.00 95.00 202 GLN A O 1
ATOM 1576 N N . ILE A 1 203 ? -6.840 5.712 -23.329 1.00 95.69 203 ILE A N 1
ATOM 1577 C CA . ILE A 1 203 ? -8.153 6.325 -23.595 1.00 95.69 203 ILE A CA 1
ATOM 1578 C C . ILE A 1 203 ? -8.246 7.697 -22.903 1.00 95.69 203 ILE A C 1
ATOM 1580 O O . ILE A 1 203 ? -8.947 8.599 -23.362 1.00 95.69 203 ILE A O 1
ATOM 1584 N N . MET A 1 204 ? -7.535 7.870 -21.784 1.00 93.69 204 MET A N 1
ATOM 1585 C CA . MET A 1 204 ? -7.497 9.118 -21.021 1.00 93.69 204 MET A CA 1
ATOM 1586 C C . MET A 1 204 ? -6.488 10.124 -21.612 1.00 93.69 204 MET A C 1
ATOM 1588 O O . MET A 1 204 ? -5.359 9.741 -21.917 1.00 93.69 204 MET A O 1
ATOM 1592 N N . PRO A 1 205 ? -6.823 11.428 -21.680 1.00 94.69 205 PRO A N 1
ATOM 1593 C CA . PRO A 1 205 ? -5.859 12.474 -22.015 1.00 94.69 205 PRO A CA 1
ATOM 1594 C C . PRO A 1 205 ? -4.651 12.481 -21.066 1.00 94.69 205 PRO A C 1
ATOM 1596 O O . PRO A 1 205 ? -4.806 12.413 -19.843 1.00 94.69 205 PRO A O 1
ATOM 1599 N N . ALA A 1 206 ? -3.442 12.635 -21.613 1.00 92.12 206 ALA A N 1
ATOM 1600 C CA . ALA A 1 206 ? -2.194 12.541 -20.848 1.00 92.12 206 ALA A CA 1
ATOM 1601 C C . ALA A 1 206 ? -2.115 13.527 -19.663 1.00 92.12 206 ALA A C 1
ATOM 1603 O O . ALA A 1 206 ? -1.611 13.177 -18.597 1.00 92.12 206 ALA A O 1
ATOM 1604 N N . ASN A 1 207 ? -2.674 14.733 -19.806 1.00 93.44 207 ASN A N 1
ATOM 1605 C CA . ASN A 1 207 ? -2.705 15.750 -18.750 1.00 93.44 207 ASN A CA 1
ATOM 1606 C C . ASN A 1 207 ? -3.588 15.363 -17.548 1.00 93.44 207 ASN A C 1
ATOM 1608 O O . ASN A 1 207 ? -3.391 15.888 -16.453 1.00 93.44 207 ASN A O 1
ATOM 1612 N N . LEU A 1 208 ? -4.554 14.456 -17.735 1.00 93.56 208 LEU A N 1
ATOM 1613 C CA . LEU A 1 208 ? -5.429 13.962 -16.668 1.00 93.56 208 LEU A CA 1
ATOM 1614 C C . LEU A 1 208 ? -4.910 12.673 -16.022 1.00 93.56 208 LEU A C 1
ATOM 1616 O O . LEU A 1 208 ? -5.336 12.354 -14.910 1.00 93.56 208 LEU A O 1
ATOM 1620 N N . SER A 1 209 ? -3.966 11.976 -16.664 1.00 93.00 209 SER A N 1
ATOM 1621 C CA . SER A 1 209 ? -3.445 10.685 -16.196 1.00 93.00 209 SER A CA 1
ATOM 1622 C C . SER A 1 209 ? -2.899 10.758 -14.768 1.00 93.00 209 SER A C 1
ATOM 1624 O O . SER A 1 209 ? -3.295 9.976 -13.910 1.00 93.00 209 SER A O 1
ATOM 1626 N N . PHE A 1 210 ? -2.097 11.776 -14.446 1.00 95.62 210 PHE A N 1
ATOM 1627 C CA . PHE A 1 210 ? -1.563 11.936 -13.088 1.00 95.62 210 PHE A CA 1
ATOM 1628 C C . PHE A 1 210 ? -2.651 12.202 -12.032 1.00 95.62 210 PHE A C 1
ATOM 1630 O O . PHE A 1 210 ? -2.543 11.763 -10.886 1.00 95.62 210 PHE A O 1
ATOM 1637 N N . MET A 1 211 ? -3.711 12.930 -12.397 1.00 96.00 211 MET A N 1
ATOM 1638 C CA . MET A 1 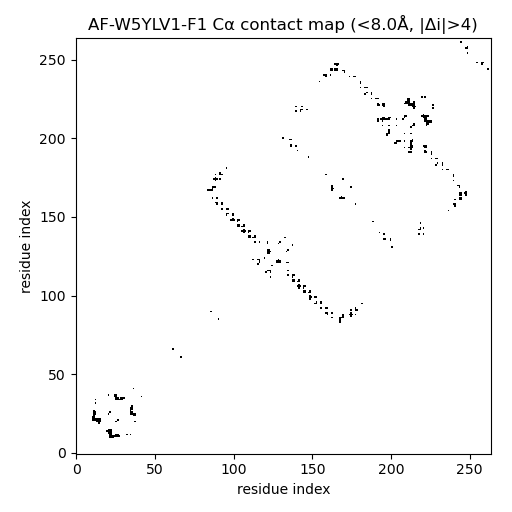211 ? -4.765 13.333 -11.463 1.00 96.00 211 MET A CA 1
ATOM 1639 C C . MET A 1 211 ? -5.806 12.237 -11.231 1.00 96.00 211 MET A C 1
ATOM 1641 O O . MET A 1 211 ? -6.208 12.021 -10.088 1.00 96.00 211 MET A O 1
ATOM 1645 N N . LEU A 1 212 ? -6.243 11.556 -12.290 1.00 95.62 212 LEU A N 1
ATOM 1646 C CA . LEU A 1 212 ? -7.384 10.632 -12.271 1.00 95.62 212 LEU A CA 1
ATOM 1647 C C . LEU A 1 212 ? -7.033 9.213 -12.722 1.00 95.62 212 LEU A C 1
ATOM 1649 O O . LEU A 1 212 ? -7.823 8.301 -12.494 1.00 95.62 212 LEU A O 1
ATOM 1653 N N . GLY A 1 213 ? -5.892 9.044 -13.380 1.00 95.25 213 GLY A N 1
ATOM 1654 C CA . GLY A 1 213 ? -5.455 7.810 -14.007 1.00 95.25 213 GLY A CA 1
ATOM 1655 C C . GLY A 1 213 ? -4.421 7.062 -13.172 1.00 95.25 213 GLY A C 1
ATOM 1656 O O . GLY A 1 213 ? -4.700 6.681 -12.034 1.00 95.25 213 GLY A O 1
ATOM 1657 N N . HIS A 1 214 ? -3.234 6.876 -13.757 1.00 96.62 214 HIS A N 1
ATOM 1658 C CA . HIS A 1 214 ? -2.127 6.088 -13.215 1.00 96.62 214 HIS A CA 1
ATOM 1659 C C . HIS A 1 214 ? -0.883 6.968 -12.998 1.00 96.62 214 HIS A C 1
ATOM 1661 O O . HIS A 1 214 ? -0.456 7.671 -13.914 1.00 96.62 214 HIS A O 1
ATOM 1667 N N . GLN A 1 215 ? -0.300 6.955 -11.794 1.00 95.06 215 GLN A N 1
ATOM 1668 C CA . GLN A 1 215 ? 0.888 7.765 -11.459 1.00 95.06 215 GLN A CA 1
ATOM 1669 C C . GLN A 1 215 ? 2.217 7.162 -11.943 1.00 95.06 215 GLN A C 1
ATOM 1671 O O . GLN A 1 215 ? 3.207 7.883 -12.028 1.00 95.06 215 GLN A O 1
ATOM 1676 N N . GLY A 1 216 ? 2.262 5.865 -12.239 1.00 92.88 216 GLY A N 1
ATOM 1677 C CA . GLY A 1 216 ? 3.452 5.172 -12.745 1.00 92.88 216 GLY A CA 1
ATOM 1678 C C . GLY A 1 216 ? 4.420 4.658 -11.676 1.00 92.88 216 GLY A C 1
ATOM 1679 O O . GLY A 1 216 ? 5.411 4.024 -12.026 1.00 92.88 216 GLY A O 1
ATOM 1680 N N . TYR A 1 217 ? 4.140 4.892 -10.391 1.00 93.75 217 TYR A N 1
ATOM 1681 C CA . TYR A 1 217 ? 4.964 4.413 -9.282 1.00 93.75 217 TYR A CA 1
ATOM 1682 C C . TYR A 1 217 ? 4.235 3.318 -8.508 1.00 93.75 217 TYR A C 1
ATOM 1684 O O . TYR A 1 217 ? 3.126 3.529 -8.014 1.00 93.75 217 TYR A O 1
ATOM 1692 N N . GLU A 1 218 ? 4.886 2.166 -8.377 1.00 90.06 218 GLU A N 1
ATOM 1693 C CA . GLU A 1 218 ? 4.352 1.025 -7.638 1.00 90.06 218 GLU A CA 1
ATOM 1694 C C . GLU A 1 218 ? 4.004 1.406 -6.192 1.00 90.06 218 GLU A C 1
ATOM 1696 O O . GLU A 1 218 ? 4.688 2.222 -5.572 1.00 90.06 218 GLU A O 1
ATOM 1701 N N . TYR A 1 219 ? 2.928 0.822 -5.659 1.00 92.56 219 TYR A N 1
ATOM 1702 C CA . TYR A 1 219 ? 2.340 1.108 -4.338 1.00 92.56 219 TYR A CA 1
ATOM 1703 C C . TYR A 1 219 ? 1.639 2.470 -4.222 1.00 92.56 219 TYR A C 1
ATOM 1705 O O . TYR A 1 219 ? 0.854 2.685 -3.294 1.00 92.56 219 TYR A O 1
ATOM 1713 N N . VAL A 1 220 ? 1.839 3.378 -5.176 1.00 93.88 220 VAL A N 1
ATOM 1714 C CA . VAL A 1 220 ? 1.120 4.659 -5.267 1.00 93.88 220 VAL A CA 1
ATOM 1715 C C . VAL A 1 220 ? 0.567 4.893 -6.671 1.00 93.88 220 VAL A C 1
ATOM 1717 O O . VAL A 1 220 ? 0.444 6.030 -7.117 1.00 93.88 220 VAL A O 1
ATOM 1720 N N . ASP A 1 221 ? 0.166 3.816 -7.353 1.00 92.56 221 ASP A N 1
ATOM 1721 C CA . ASP A 1 221 ? -0.232 3.880 -8.761 1.00 92.56 221 ASP A CA 1
ATOM 1722 C C . ASP A 1 221 ? -1.516 4.700 -9.004 1.00 92.56 221 ASP A C 1
ATOM 1724 O O . ASP A 1 221 ? -1.738 5.169 -10.110 1.00 92.56 221 ASP A O 1
ATOM 1728 N N . LEU A 1 222 ? -2.375 4.890 -7.994 1.00 92.94 222 LEU A N 1
ATOM 1729 C CA . LEU A 1 222 ? -3.671 5.561 -8.140 1.00 92.94 222 LEU A CA 1
ATOM 1730 C C . LEU A 1 222 ? -3.491 7.052 -8.421 1.00 92.94 222 LEU A C 1
ATOM 1732 O O . LEU A 1 222 ? -2.675 7.697 -7.771 1.00 92.94 222 LEU A O 1
ATOM 1736 N N . GLY A 1 223 ? -4.305 7.628 -9.306 1.00 95.81 223 GLY A N 1
ATOM 1737 C CA . GLY A 1 223 ? -4.309 9.070 -9.566 1.00 95.81 223 GLY A CA 1
ATOM 1738 C C . GLY A 1 223 ? -4.379 9.936 -8.297 1.00 95.81 223 GLY A C 1
ATOM 1739 O O . GLY A 1 223 ? -4.962 9.556 -7.274 1.00 95.81 223 GLY A O 1
ATOM 1740 N N . ARG A 1 224 ? -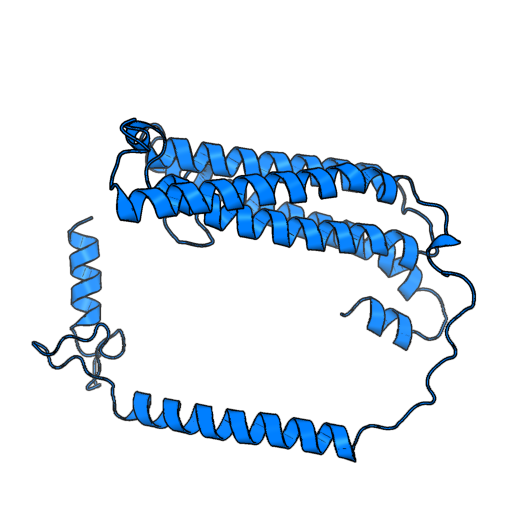3.783 11.131 -8.361 1.00 97.25 224 ARG A N 1
ATOM 1741 C CA . ARG A 1 224 ? -3.640 12.056 -7.223 1.00 97.25 224 ARG A CA 1
ATOM 1742 C C . ARG A 1 224 ? -4.965 12.363 -6.520 1.00 97.25 224 ARG A C 1
ATOM 1744 O O . ARG A 1 224 ? -4.986 12.442 -5.293 1.00 97.25 224 ARG A O 1
ATOM 1751 N N . LEU A 1 225 ? -6.064 12.509 -7.263 1.00 97.06 225 LEU A N 1
ATOM 1752 C CA . LEU A 1 225 ? -7.389 12.759 -6.690 1.00 97.06 225 LEU A CA 1
ATOM 1753 C C . LEU A 1 225 ? -7.842 11.594 -5.803 1.00 97.06 225 LEU A C 1
ATOM 1755 O O . LEU A 1 225 ? -8.305 11.807 -4.684 1.00 97.06 225 LEU A O 1
ATOM 1759 N N . TRP A 1 226 ? -7.668 10.362 -6.279 1.00 97.06 226 TRP A N 1
ATOM 1760 C CA . TRP A 1 226 ? -8.015 9.154 -5.532 1.00 97.06 226 TRP A CA 1
ATOM 1761 C C . TRP A 1 226 ? -7.136 8.997 -4.292 1.00 97.06 226 TRP A C 1
ATOM 1763 O O . TRP A 1 226 ? -7.623 8.586 -3.239 1.00 97.06 226 TRP A O 1
ATOM 1773 N N . GLN A 1 227 ? -5.861 9.385 -4.379 1.00 96.44 227 GLN A N 1
ATOM 1774 C CA . GLN A 1 227 ? -4.956 9.413 -3.231 1.00 96.44 227 GLN A CA 1
ATOM 1775 C C . GLN A 1 227 ? -5.408 10.427 -2.169 1.00 96.44 227 GLN A C 1
ATOM 1777 O O . GLN A 1 227 ? -5.406 10.102 -0.980 1.00 96.44 227 GLN A O 1
ATOM 1782 N N . ILE A 1 228 ? -5.848 11.621 -2.580 1.00 97.12 228 ILE A N 1
ATOM 1783 C CA . ILE A 1 228 ? -6.450 12.612 -1.674 1.00 97.12 228 ILE A CA 1
ATOM 1784 C C . ILE A 1 228 ? -7.728 12.042 -1.047 1.00 97.12 228 ILE A C 1
ATOM 1786 O O . ILE A 1 228 ? -7.893 12.121 0.167 1.00 97.12 228 ILE A O 1
ATOM 1790 N N . GLY A 1 229 ? -8.595 11.402 -1.838 1.00 96.62 229 GLY A N 1
ATOM 1791 C CA . GLY A 1 229 ? -9.801 10.734 -1.338 1.00 96.62 229 GLY A CA 1
ATOM 1792 C C . GLY A 1 229 ? -9.493 9.657 -0.293 1.00 96.62 229 GLY A C 1
ATOM 1793 O O . GLY A 1 229 ? -10.105 9.640 0.775 1.00 96.62 229 GLY A O 1
ATOM 1794 N N . LYS A 1 230 ? -8.487 8.809 -0.547 1.00 96.38 230 LYS A N 1
ATOM 1795 C CA . LYS A 1 230 ? -7.992 7.807 0.411 1.00 96.38 230 LYS A CA 1
ATOM 1796 C C . LYS A 1 230 ? -7.502 8.465 1.703 1.00 96.38 230 LYS A C 1
ATOM 1798 O O . LYS A 1 230 ? -7.869 8.018 2.787 1.00 96.38 230 LYS A O 1
ATOM 1803 N N . PHE A 1 231 ? -6.704 9.527 1.598 1.00 97.31 231 PHE A N 1
ATOM 1804 C CA . PHE A 1 231 ? -6.197 10.260 2.759 1.00 97.31 231 PHE A CA 1
ATOM 1805 C C . PHE A 1 231 ? -7.332 10.878 3.587 1.00 97.31 231 PHE A C 1
ATOM 1807 O O . PHE A 1 231 ? -7.389 10.665 4.797 1.00 97.31 231 PHE A O 1
ATOM 1814 N N . LEU A 1 232 ? -8.278 11.567 2.942 1.00 97.94 232 LEU A N 1
ATOM 1815 C CA . LEU A 1 232 ? -9.456 12.124 3.612 1.00 97.94 232 LEU A CA 1
ATOM 1816 C C . LEU A 1 232 ? -10.303 11.031 4.275 1.00 97.94 232 LEU A C 1
ATOM 1818 O O . LEU A 1 232 ? -10.795 11.235 5.382 1.00 97.94 232 LEU A O 1
ATOM 1822 N N . GLY A 1 233 ? -10.421 9.855 3.651 1.00 97.12 233 GLY A N 1
ATOM 1823 C CA . GLY A 1 233 ? -11.064 8.683 4.244 1.00 97.12 233 GLY A CA 1
ATOM 1824 C C . GLY A 1 233 ? -10.371 8.200 5.522 1.00 97.12 233 GLY A C 1
ATOM 1825 O O . GLY A 1 233 ? -11.046 7.944 6.517 1.00 97.12 233 GLY A O 1
ATOM 1826 N N . ILE A 1 234 ? -9.035 8.137 5.539 1.00 96.94 234 ILE A N 1
ATOM 1827 C CA . ILE A 1 234 ? -8.253 7.765 6.735 1.00 96.94 234 ILE A CA 1
ATOM 1828 C C . ILE A 1 234 ? -8.412 8.813 7.843 1.00 96.94 234 ILE A C 1
ATOM 1830 O O . ILE A 1 234 ? -8.643 8.457 8.998 1.00 96.94 234 ILE A O 1
ATOM 1834 N N . VAL A 1 235 ? -8.344 10.104 7.509 1.00 97.75 235 VAL A N 1
ATOM 1835 C CA . VAL A 1 235 ? -8.578 11.188 8.478 1.00 97.75 235 VAL A CA 1
ATOM 1836 C C . VAL A 1 235 ? -9.995 11.104 9.047 1.00 97.75 235 VAL A C 1
ATOM 1838 O O . VAL A 1 235 ? -10.190 11.214 10.257 1.00 97.75 235 VAL A O 1
ATOM 1841 N N . PHE A 1 236 ? -10.993 10.851 8.201 1.00 97.56 236 PHE A N 1
ATOM 1842 C CA . PHE A 1 236 ? -12.376 10.690 8.637 1.00 97.56 236 PHE A CA 1
ATOM 1843 C C . PHE A 1 236 ? -12.561 9.457 9.532 1.00 97.56 236 PHE A C 1
ATOM 1845 O O . PHE A 1 236 ? -13.221 9.543 10.568 1.00 97.56 236 PHE A O 1
ATOM 1852 N N . TRP A 1 237 ? -11.924 8.335 9.195 1.00 97.50 237 TRP A N 1
ATOM 1853 C CA . TRP A 1 237 ? -11.873 7.154 10.055 1.00 97.50 237 TRP A CA 1
ATOM 1854 C C . TRP A 1 237 ? -11.260 7.475 11.424 1.00 97.50 237 TRP A C 1
ATOM 1856 O O . TRP A 1 237 ? -11.843 7.121 12.449 1.00 97.50 237 TRP A O 1
ATOM 1866 N N . LEU A 1 238 ? -10.147 8.213 11.459 1.00 96.44 238 LEU A N 1
ATOM 1867 C CA . LEU A 1 238 ? -9.498 8.613 12.708 1.00 96.44 238 LEU A CA 1
ATOM 1868 C C . LEU A 1 238 ? -10.435 9.465 13.573 1.00 96.44 238 LEU A C 1
ATOM 1870 O O . LEU A 1 238 ? -10.521 9.261 14.783 1.00 96.44 238 LEU A O 1
ATOM 1874 N N . VAL A 1 239 ? -11.204 10.370 12.961 1.00 96.25 239 VAL A N 1
ATOM 1875 C CA . VAL A 1 239 ? -12.244 11.130 13.669 1.00 96.25 239 VAL A CA 1
ATOM 1876 C C . VAL A 1 239 ? -13.299 10.194 14.272 1.00 96.25 239 VAL A C 1
ATOM 1878 O O . VAL A 1 239 ? -13.679 10.380 15.428 1.00 96.25 239 VAL A O 1
ATOM 1881 N N . LEU A 1 240 ? -13.762 9.169 13.550 1.00 95.25 240 LEU A N 1
ATOM 1882 C CA . LEU A 1 240 ? -14.725 8.191 14.083 1.00 95.25 240 LEU A CA 1
ATOM 1883 C C . LEU A 1 240 ? -14.154 7.373 15.250 1.00 95.25 240 LEU A C 1
ATOM 1885 O O . LEU A 1 240 ? -14.882 7.123 16.214 1.00 95.25 240 LEU A O 1
ATOM 1889 N N . MET A 1 241 ? -12.873 7.003 15.185 1.00 95.12 241 MET A N 1
ATOM 1890 C CA . MET A 1 241 ? -12.159 6.317 16.267 1.00 95.12 241 MET A CA 1
ATOM 1891 C C . MET A 1 241 ? -12.049 7.198 17.510 1.00 95.12 241 MET A C 1
ATOM 1893 O O . MET A 1 241 ? -12.489 6.810 18.593 1.00 95.12 241 MET A O 1
ATOM 1897 N N . LEU A 1 242 ? -11.542 8.424 17.350 1.00 93.44 242 LEU A N 1
ATOM 1898 C CA . LEU A 1 242 ? -11.392 9.383 18.446 1.00 93.44 242 LEU A CA 1
ATOM 1899 C C . LEU A 1 242 ? -12.732 9.680 19.124 1.00 93.44 242 LEU A C 1
ATOM 1901 O O . LEU A 1 242 ? -12.792 9.797 20.344 1.00 93.44 242 LEU A O 1
ATOM 1905 N N . ARG A 1 243 ? -13.833 9.743 18.372 1.00 92.69 243 ARG A N 1
ATOM 1906 C CA . ARG A 1 243 ? -15.171 9.950 18.948 1.00 92.69 243 ARG A CA 1
ATOM 1907 C C . ARG A 1 243 ? -15.647 8.796 19.833 1.00 92.69 243 ARG A C 1
ATOM 1909 O O . ARG A 1 243 ? -16.416 9.060 20.755 1.00 92.69 243 ARG A O 1
ATOM 1916 N N . GLY A 1 244 ? -15.217 7.562 19.566 1.00 88.44 244 GLY A N 1
ATOM 1917 C CA . GLY A 1 244 ? -15.478 6.409 20.436 1.00 88.44 244 GLY A CA 1
ATOM 1918 C C . GLY A 1 244 ? -14.511 6.322 21.619 1.00 88.44 244 GLY A C 1
ATOM 1919 O O . GLY A 1 244 ? -14.907 5.949 22.715 1.00 88.44 244 GLY A O 1
ATOM 1920 N N . ILE A 1 245 ? -13.257 6.733 21.433 1.00 8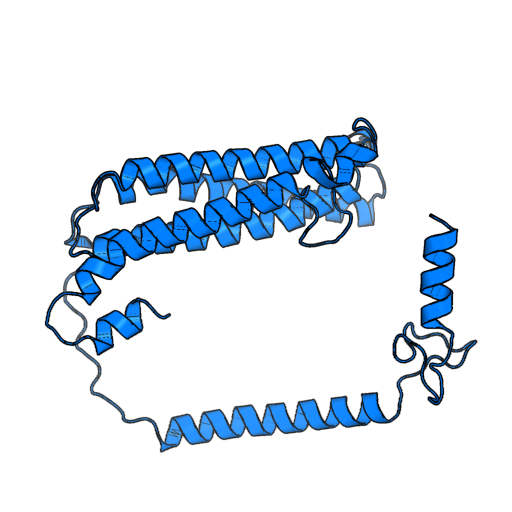9.62 245 ILE A N 1
ATOM 1921 C CA . ILE A 1 245 ? -12.200 6.552 22.437 1.00 89.62 245 ILE A CA 1
ATOM 1922 C C . ILE A 1 245 ? -12.132 7.710 23.448 1.00 89.62 245 ILE A C 1
ATOM 1924 O O . ILE A 1 245 ? -11.998 7.488 24.651 1.00 89.62 245 ILE A O 1
ATOM 1928 N N . VAL A 1 246 ? -12.238 8.963 22.993 1.00 88.25 246 VAL A N 1
ATOM 1929 C CA . VAL A 1 246 ? -12.052 10.159 23.838 1.00 88.25 246 VAL A CA 1
ATOM 1930 C C . VAL A 1 246 ? -12.985 10.204 25.057 1.00 88.25 246 VAL A C 1
ATOM 1932 O O . VAL A 1 246 ? -12.506 10.589 26.126 1.00 88.25 246 VAL A O 1
ATOM 1935 N N . PRO A 1 247 ? -14.281 9.834 24.976 1.00 86.00 247 PRO A N 1
ATOM 1936 C CA . PRO A 1 247 ? -15.139 9.821 26.158 1.00 86.00 247 PRO A CA 1
ATOM 1937 C C . PRO A 1 247 ? -14.633 8.875 27.251 1.00 86.00 247 PRO A C 1
ATOM 1939 O O . PRO A 1 247 ? -14.678 9.247 28.420 1.00 86.00 247 PRO A O 1
ATOM 1942 N N . ALA A 1 248 ? -14.100 7.706 26.880 1.00 82.94 248 ALA A N 1
ATOM 1943 C CA . ALA A 1 248 ? -13.522 6.749 27.821 1.00 82.94 248 ALA A CA 1
ATOM 1944 C C . ALA A 1 248 ? -12.242 7.298 28.472 1.00 82.94 248 ALA A C 1
ATOM 1946 O O . ALA A 1 248 ? -12.079 7.205 29.684 1.00 82.94 248 ALA A O 1
ATOM 1947 N N . LEU A 1 249 ? -11.383 7.974 27.699 1.00 79.75 249 LEU A N 1
ATOM 1948 C CA . LEU A 1 249 ? -10.163 8.614 28.218 1.00 79.75 249 LEU A CA 1
ATOM 1949 C C . LEU A 1 249 ? -10.437 9.790 29.172 1.00 79.75 249 LEU A C 1
ATOM 1951 O O . LEU A 1 249 ? -9.578 10.151 29.980 1.00 79.75 249 LEU A O 1
ATOM 1955 N N . ARG A 1 250 ? -11.614 10.419 29.070 1.00 80.12 250 ARG A N 1
ATOM 1956 C CA . ARG A 1 250 ? -12.029 11.526 29.946 1.00 80.12 250 ARG A CA 1
ATOM 1957 C C . ARG A 1 250 ? -12.635 11.059 31.269 1.00 80.12 250 ARG A C 1
ATOM 1959 O O . ARG A 1 250 ? -12.788 11.893 32.161 1.00 80.12 250 ARG A O 1
ATOM 1966 N N . GLN A 1 251 ? -12.989 9.781 31.412 1.00 72.69 251 GLN A N 1
ATOM 1967 C CA . GLN A 1 251 ? -13.522 9.277 32.676 1.00 72.69 251 GLN A CA 1
ATOM 1968 C C . GLN A 1 251 ? -12.404 9.134 33.726 1.00 72.69 251 GLN A C 1
ATOM 1970 O O . GLN A 1 251 ? -11.291 8.718 33.396 1.00 72.69 251 GLN A O 1
ATOM 1975 N N . PRO A 1 252 ? -12.664 9.497 34.995 1.00 54.66 252 PRO A N 1
ATOM 1976 C CA . PRO A 1 252 ? -11.727 9.246 36.085 1.00 54.66 252 PRO A CA 1
ATOM 1977 C C . PRO A 1 252 ? -11.630 7.733 36.366 1.00 54.66 252 PRO A C 1
ATOM 1979 O O . PRO A 1 252 ? -12.643 7.089 36.618 1.00 54.66 252 PRO A O 1
ATOM 1982 N N . GLY A 1 253 ? -10.419 7.167 36.302 1.00 62.62 253 GLY A N 1
ATOM 1983 C CA . GLY A 1 253 ? -10.138 5.732 36.462 1.00 62.62 253 GLY A CA 1
ATOM 1984 C C . GLY A 1 253 ? -8.688 5.384 36.095 1.00 62.62 253 GLY A C 1
ATOM 1985 O O . GLY A 1 253 ? -7.904 6.288 35.793 1.00 62.62 253 GLY A O 1
ATOM 1986 N N . ASP A 1 254 ? -8.320 4.098 36.124 1.00 53.69 254 ASP A N 1
ATOM 1987 C CA . ASP A 1 254 ? -6.958 3.638 35.815 1.00 53.69 254 ASP A CA 1
ATOM 1988 C C . ASP A 1 254 ? -6.662 3.749 34.306 1.00 53.69 254 ASP A C 1
ATOM 1990 O O . ASP A 1 254 ? -7.039 2.911 33.482 1.00 53.69 254 ASP A O 1
ATOM 1994 N N . LYS A 1 255 ? -6.029 4.864 33.929 1.00 55.84 255 LYS A N 1
ATOM 1995 C CA . LYS A 1 255 ? -5.782 5.265 32.534 1.00 55.84 255 LYS A CA 1
ATOM 1996 C C . LYS A 1 255 ? -4.761 4.374 31.828 1.00 55.84 255 LYS A C 1
ATOM 1998 O O . LYS A 1 255 ? -4.693 4.418 30.602 1.00 55.84 255 LYS A O 1
ATOM 2003 N N . ASN A 1 256 ? -3.992 3.577 32.570 1.00 53.09 256 ASN A N 1
ATOM 2004 C CA . ASN A 1 256 ? -2.905 2.766 32.026 1.00 53.09 256 ASN A CA 1
ATOM 2005 C C . ASN A 1 256 ? -3.420 1.649 31.104 1.00 53.09 256 ASN A C 1
ATOM 2007 O O . ASN A 1 256 ? -2.873 1.464 30.021 1.00 53.09 256 ASN A O 1
ATOM 2011 N N . LEU A 1 257 ? -4.521 0.978 31.468 1.00 51.56 257 LEU A N 1
ATOM 2012 C CA . LEU A 1 257 ? -5.148 -0.079 30.657 1.00 51.56 257 LEU A CA 1
ATOM 2013 C C . LEU A 1 257 ? -5.842 0.471 29.400 1.00 51.56 257 LEU A C 1
ATOM 2015 O O . LEU A 1 257 ? -5.722 -0.103 28.320 1.00 51.56 257 LEU A O 1
ATOM 2019 N N . LEU A 1 258 ? -6.518 1.618 29.513 1.00 53.31 258 LEU A N 1
ATOM 2020 C CA . LEU A 1 258 ? -7.137 2.296 28.368 1.00 53.31 258 LEU A CA 1
ATOM 2021 C C . LEU A 1 258 ? -6.088 2.885 27.415 1.00 53.31 258 LEU A C 1
ATOM 2023 O O . LEU A 1 258 ? -6.274 2.814 26.203 1.00 53.31 258 LEU A O 1
ATOM 2027 N N . ALA A 1 259 ? -4.977 3.420 27.928 1.00 52.16 259 ALA A N 1
ATOM 2028 C CA . ALA A 1 259 ? -3.848 3.863 27.110 1.00 52.16 259 ALA A CA 1
ATOM 2029 C C . ALA A 1 259 ? -3.184 2.682 26.379 1.00 52.16 259 ALA A C 1
ATOM 2031 O O . ALA A 1 259 ? -2.927 2.778 25.183 1.00 52.16 259 ALA A O 1
ATOM 2032 N N . LEU A 1 260 ? -2.996 1.539 27.049 1.00 50.03 260 LEU A N 1
ATOM 2033 C CA . LEU A 1 260 ? -2.462 0.311 26.439 1.00 50.03 260 LEU A CA 1
ATOM 2034 C C . LEU A 1 260 ? -3.357 -0.269 25.332 1.00 50.03 260 LEU A C 1
ATOM 2036 O O . LEU A 1 260 ? -2.839 -0.781 24.344 1.00 50.03 260 LEU A O 1
ATOM 2040 N N . LEU A 1 261 ? -4.683 -0.181 25.477 1.00 50.06 261 LEU A N 1
ATOM 2041 C CA . LEU A 1 261 ? -5.651 -0.681 24.488 1.00 50.06 261 LEU A CA 1
ATOM 2042 C C . LEU A 1 261 ? -5.889 0.280 23.313 1.00 50.06 261 LEU A C 1
ATOM 2044 O O . LEU A 1 261 ? -6.388 -0.144 22.275 1.00 50.06 261 LEU A O 1
ATOM 2048 N N . THR A 1 262 ? -5.572 1.568 23.471 1.00 49.53 262 THR A N 1
ATOM 2049 C CA . THR A 1 262 ? -5.800 2.604 22.444 1.00 49.53 262 THR A CA 1
ATOM 2050 C C . THR A 1 262 ? -4.530 3.005 21.690 1.00 49.53 262 THR A C 1
ATOM 2052 O O . THR A 1 262 ? -4.639 3.578 20.609 1.00 49.53 262 THR A O 1
ATOM 2055 N N . ALA A 1 263 ? -3.347 2.703 22.237 1.00 40.12 263 ALA A N 1
ATOM 2056 C CA . ALA A 1 263 ? -2.037 3.013 21.657 1.00 40.12 263 ALA A CA 1
ATOM 2057 C C . ALA A 1 263 ? -1.294 1.790 21.073 1.00 40.12 263 ALA A C 1
ATOM 2059 O O . ALA A 1 263 ? -0.105 1.904 20.774 1.00 40.12 263 ALA A O 1
ATOM 2060 N N . ARG A 1 264 ? -1.965 0.637 20.931 1.00 34.62 264 ARG A N 1
ATOM 2061 C CA . ARG A 1 264 ? -1.440 -0.547 20.228 1.00 34.62 264 ARG A CA 1
ATOM 2062 C C . ARG A 1 264 ? -1.962 -0.639 18.802 1.00 34.62 264 ARG A C 1
ATOM 2064 O O . ARG A 1 264 ? -3.175 -0.408 18.609 1.00 34.62 264 ARG A O 1
#

Foldseek 3Di:
DVVVVVVVVCQLQDADVPGPAGNVRLPDDDVVSPSDHDPVNVVVVVVVVVCVVCVVVVVVVCCVPVDDDDPDDDDDPDDPVVVFDADLQLVLLVVLVVLLVVLVVLLVVLVVVLVQCVPVPQDDVNHRPCLQQNSVLSVQSNQVSVVLSVVSVVLSVLSNCLCVLLVNDADPCLNVLSVVLSVLSVCLSVQQSVQQRCLVNVVDDPVCCQARHAVPDGPRGGHPVSVVSVVVSVVSSVVSSCSSLVVSCPDPDDCPVSCVVSVD

pLDDT: mean 92.14, std 10.7, range [34.62, 98.5]

Nearest PDB structures (foldseek):
  6qq6-assembly1_B  TM=9.768E-01  e=4.784E-24  Achromobacter xylosoxidans
  8bgw-assembly1_A  TM=9.713E-01  e=2.133E-24  Achromobacter xylosoxidans
  6t6v-assembly1_A  TM=9.597E-01  e=1.465E-22  Achromobacter xylosoxidans
  6qq5-assembly1_B  TM=9.592E-01  e=1.611E-22  Achromobacter xylosoxidans
  6l3h-assembly1_A  TM=9.621E-01  e=7.060E-20  Neisseria meningitidis alpha14

InterPro domains:
  IPR000883 Cytochrome c oxidase subunit I [PF00115] (93-252)
  IPR000883 Cytochrome c oxidase subunit I [PTHR10422] (42-242)
  IPR036927 Cytochrome c oxidase-like, subunit I superfamily [G3DSA:1.20.210.10] (31-263)
  IPR036927 Cytochrome c oxidase-like, subunit I superfamily [SSF81442] (87-254)
  IPR054309 Nitric oxide reductase subunit B, cytochrome c-like domain [PF22085] (1-29)

Mean predicted aligned error: 6.41 Å